Protein AF-A0A8J4SA34-F1 (afdb_monomer_lite)

Secondary structure (DSSP, 8-state):
---HHHHHHHHHSTTS-HHHHHTS-TTTHHHHHTTS-HHHHHHHHTT-HHHHHHHT-HHHHHHHHHHHH--S-HHHHHHHHT-SSHHHHHHHHHHTTPPPPBTTB-TTPPP-EEEEETTEEEEEEE---TT-BPEEETTEEEEEEEEEEEE-SSS-EEEEGGG--EE-TTS-EE-BTT-S-TTTS----TTTHHHHHHTS-EEEEETTEE-TTT---SEEEE-TT-EEEEEEEEE-SS-SBHHHHHHHH--

pLDDT: mean 82.23, std 15.16, range [33.47, 97.88]

Foldseek 3Di:
DPDVLVVVCCVVCVPDDPVVVVVDDLVCLLVVLLVDALVNLVVQLPPDVVSVVNSQDLVNLVVVVCLQQVDPCCVVVCVVVVPPGSNRVSVVCVVVVPHRDADQRDPPFDWLAWDDDPQKIKTKGWPADPVQWFDDAQNFTKTKIKMKIWGQDQDKDKDALQPDWAAWDPGDTWQWQPHDDPVSHDDHDPVRVVVSNVRRKAWQDKSRHGCPPVDGDSMDIHHRSIMTIMIIIIGDDPDGGNVVVSVTRGD

InterPro domains:
  IPR036047 F-box-like domain superfamily [SSF81383] (21-111)

Organism: NCBI:txid1284355

Structure (mmCIF, N/CA/C/O backbone):
data_AF-A0A8J4SA34-F1
#
_entry.id   AF-A0A8J4SA34-F1
#
loop_
_atom_site.group_PDB
_atom_site.id
_atom_site.type_symbol
_atom_site.label_atom_id
_atom_site.label_alt_id
_atom_site.label_comp_id
_atom_site.label_asym_id
_atom_site.label_entity_id
_atom_site.label_seq_id
_atom_site.pdbx_PDB_ins_code
_atom_site.Cartn_x
_atom_site.Cartn_y
_atom_site.Cartn_z
_atom_site.occupancy
_atom_site.B_iso_or_equiv
_atom_site.auth_seq_id
_atom_site.auth_comp_id
_atom_site.auth_asym_id
_atom_site.auth_atom_id
_atom_site.pdbx_PDB_model_num
ATOM 1 N N . MET A 1 1 ? 30.364 -3.035 -3.212 1.00 33.47 1 MET A N 1
ATOM 2 C CA . MET A 1 1 ? 30.128 -4.465 -3.499 1.00 33.47 1 MET A CA 1
ATOM 3 C C . MET A 1 1 ? 29.560 -4.610 -4.909 1.00 33.47 1 MET A C 1
ATOM 5 O O . MET A 1 1 ? 28.362 -4.422 -5.072 1.00 33.47 1 MET A O 1
ATOM 9 N N . PRO A 1 2 ? 30.389 -4.864 -5.934 1.00 36.84 2 PRO A N 1
ATOM 10 C CA . PRO A 1 2 ? 29.922 -5.040 -7.305 1.00 36.84 2 PRO A CA 1
ATOM 11 C C . PRO A 1 2 ? 30.402 -6.394 -7.849 1.00 36.84 2 PRO A C 1
ATOM 13 O O . PRO A 1 2 ? 31.470 -6.444 -8.432 1.00 36.84 2 PRO A O 1
ATOM 16 N N . ASN A 1 3 ? 29.674 -7.489 -7.615 1.00 41.81 3 ASN A N 1
ATOM 17 C CA . ASN A 1 3 ? 29.967 -8.794 -8.251 1.00 41.81 3 ASN A CA 1
ATOM 18 C C . ASN A 1 3 ? 28.744 -9.720 -8.345 1.00 41.81 3 ASN A C 1
ATOM 20 O O . ASN A 1 3 ? 28.685 -10.568 -9.229 1.00 41.81 3 ASN A O 1
ATOM 24 N N . THR A 1 4 ? 27.713 -9.504 -7.530 1.00 53.56 4 THR A N 1
ATOM 25 C CA . THR A 1 4 ? 26.570 -10.418 -7.441 1.00 53.56 4 THR A CA 1
ATOM 26 C C . THR A 1 4 ? 25.658 -10.404 -8.665 1.00 53.56 4 THR A C 1
ATOM 28 O O . THR A 1 4 ? 25.177 -11.461 -9.034 1.00 53.56 4 THR A O 1
ATOM 31 N N . PHE A 1 5 ? 25.444 -9.272 -9.352 1.00 44.44 5 PHE A N 1
ATOM 32 C CA . PHE A 1 5 ? 24.579 -9.253 -10.547 1.00 44.44 5 PHE A CA 1
ATOM 33 C C . PHE A 1 5 ? 25.250 -9.869 -11.779 1.00 44.44 5 PHE A C 1
ATOM 35 O O . PHE A 1 5 ? 24.598 -10.582 -12.525 1.00 44.44 5 PHE A O 1
ATOM 42 N N . ARG A 1 6 ? 26.559 -9.657 -11.989 1.00 45.91 6 ARG A N 1
ATOM 43 C CA . ARG A 1 6 ? 27.285 -10.336 -13.080 1.00 45.91 6 ARG A CA 1
ATOM 44 C C . ARG A 1 6 ? 27.335 -11.841 -12.854 1.00 45.91 6 ARG A C 1
ATOM 46 O O . ARG A 1 6 ? 27.164 -12.589 -13.806 1.00 45.91 6 ARG A O 1
ATOM 53 N N . GLU A 1 7 ? 27.534 -12.279 -11.614 1.00 49.03 7 GLU A N 1
ATOM 54 C CA . GLU A 1 7 ? 27.501 -13.699 -11.258 1.00 49.03 7 GLU A CA 1
ATOM 55 C C . GLU A 1 7 ? 26.082 -14.274 -11.306 1.00 49.03 7 GLU A C 1
ATOM 57 O O . GLU A 1 7 ? 25.905 -15.380 -11.799 1.00 49.03 7 GLU A O 1
ATOM 62 N N . ALA A 1 8 ? 25.059 -13.523 -10.890 1.00 49.06 8 ALA A N 1
ATOM 63 C CA . ALA A 1 8 ? 23.660 -13.943 -10.967 1.00 49.06 8 ALA A CA 1
ATOM 64 C C . ALA A 1 8 ? 23.144 -13.978 -12.408 1.00 49.06 8 ALA A C 1
ATOM 66 O O . ALA A 1 8 ? 22.493 -14.944 -12.775 1.00 49.06 8 ALA A O 1
ATOM 67 N N . ALA A 1 9 ? 23.487 -13.001 -13.250 1.00 46.81 9 ALA A N 1
ATOM 68 C CA . ALA A 1 9 ? 23.201 -13.026 -14.682 1.00 46.81 9 ALA A CA 1
ATOM 69 C C . ALA A 1 9 ? 23.966 -14.167 -15.363 1.00 46.81 9 ALA A C 1
ATOM 71 O O . ALA A 1 9 ? 23.395 -14.894 -16.160 1.00 46.81 9 ALA A O 1
ATOM 72 N N . ARG A 1 10 ? 25.227 -14.414 -14.989 1.00 46.44 10 ARG A N 1
ATOM 73 C CA . ARG A 1 10 ? 26.002 -15.554 -15.500 1.00 46.44 10 ARG A CA 1
ATOM 74 C C . ARG A 1 10 ? 25.482 -16.911 -15.007 1.00 46.44 10 ARG A C 1
ATOM 76 O O . ARG A 1 10 ? 25.632 -17.886 -15.728 1.00 46.44 10 ARG A O 1
ATOM 83 N N . ASN A 1 11 ? 24.878 -16.995 -13.822 1.00 48.91 11 ASN A N 1
ATOM 84 C CA . ASN A 1 11 ? 24.307 -18.235 -13.283 1.00 48.91 11 ASN A CA 1
ATOM 85 C C . ASN A 1 11 ? 22.870 -18.478 -13.771 1.00 48.91 11 ASN A C 1
ATOM 87 O O . ASN A 1 11 ? 22.530 -19.607 -14.108 1.00 48.91 11 ASN A O 1
ATOM 91 N N . ALA A 1 12 ? 22.037 -17.438 -13.855 1.00 44.84 12 ALA A N 1
ATOM 92 C CA . ALA A 1 12 ? 20.669 -17.514 -14.370 1.00 44.84 12 ALA A CA 1
ATOM 93 C C . ALA A 1 12 ? 20.641 -17.643 -15.899 1.00 44.84 12 ALA A C 1
ATOM 95 O O . ALA A 1 12 ? 19.778 -18.322 -16.446 1.00 44.84 12 ALA A O 1
ATOM 96 N N . TRP A 1 13 ? 21.594 -17.015 -16.592 1.00 48.59 13 TRP A N 1
ATOM 97 C CA . TRP A 1 13 ? 21.742 -17.067 -18.049 1.00 48.59 13 TRP A CA 1
ATOM 98 C C . TRP A 1 13 ? 22.952 -17.906 -18.466 1.00 48.59 13 TRP A C 1
ATOM 100 O O . TRP A 1 13 ? 23.418 -17.792 -19.592 1.00 48.59 13 TRP A O 1
ATOM 110 N N . GLY A 1 14 ? 23.447 -18.793 -17.592 1.00 39.81 14 GLY A N 1
ATOM 111 C CA . GLY A 1 14 ? 24.628 -19.643 -17.822 1.00 39.81 14 GLY A CA 1
ATOM 112 C C . GLY A 1 14 ? 24.515 -20.647 -18.972 1.00 39.81 14 GLY A C 1
ATOM 113 O O . GLY A 1 14 ? 25.436 -21.429 -19.191 1.00 39.81 14 GLY A O 1
ATOM 114 N N . VAL A 1 15 ? 23.404 -20.615 -19.710 1.00 45.34 15 VAL A N 1
ATOM 115 C CA . VAL A 1 15 ? 23.150 -21.399 -20.924 1.00 45.34 15 VAL A CA 1
ATOM 116 C C . VAL A 1 15 ? 22.980 -20.503 -22.166 1.00 45.34 15 VAL A C 1
ATOM 118 O O . VAL A 1 15 ? 23.046 -21.009 -23.281 1.00 45.34 15 VAL A O 1
ATOM 121 N N . MET A 1 16 ? 22.814 -19.182 -22.014 1.00 42.97 16 MET A N 1
ATOM 122 C CA . MET A 1 16 ? 22.777 -18.244 -23.141 1.00 42.97 16 MET A CA 1
ATOM 123 C C . MET A 1 16 ? 24.148 -17.598 -23.325 1.00 42.97 16 MET A C 1
ATOM 125 O O . MET A 1 16 ? 24.626 -16.833 -22.490 1.00 42.97 16 MET A O 1
ATOM 129 N N . ASP A 1 17 ? 24.786 -17.920 -24.447 1.00 47.12 17 ASP A N 1
ATOM 130 C CA . ASP A 1 17 ? 25.992 -17.240 -24.911 1.00 47.12 17 ASP A CA 1
ATOM 131 C C . ASP A 1 17 ? 25.696 -15.730 -25.023 1.00 47.12 17 ASP A C 1
ATOM 133 O O . ASP A 1 17 ? 24.669 -15.341 -25.580 1.00 47.12 17 ASP A O 1
ATOM 137 N N . PHE A 1 18 ? 26.570 -14.854 -24.516 1.00 46.00 18 PHE A N 1
ATOM 138 C CA . PHE A 1 18 ? 26.392 -13.396 -24.638 1.00 46.00 18 PHE A CA 1
ATOM 139 C C . PHE A 1 18 ? 26.211 -12.970 -26.104 1.00 46.00 18 PHE A C 1
ATOM 141 O O . PHE A 1 18 ? 25.465 -12.036 -26.390 1.00 46.00 18 PHE A O 1
ATOM 148 N N . ARG A 1 19 ? 26.810 -13.723 -27.036 1.00 46.72 19 ARG A N 1
ATOM 149 C CA . ARG A 1 19 ? 26.619 -13.552 -28.482 1.00 46.72 19 ARG A CA 1
ATOM 150 C C . ARG A 1 19 ? 25.202 -13.891 -28.951 1.00 46.72 19 ARG A C 1
ATOM 152 O O . ARG A 1 19 ? 24.732 -13.299 -29.910 1.00 46.72 19 ARG A O 1
ATOM 159 N N . GLN A 1 20 ? 24.509 -14.824 -28.298 1.00 48.81 20 GLN A N 1
ATOM 160 C CA . GLN A 1 20 ? 23.114 -15.167 -28.605 1.00 48.81 20 GLN A CA 1
ATOM 161 C C . GLN A 1 20 ? 22.130 -14.108 -28.107 1.00 48.81 20 GLN A C 1
ATOM 163 O O . GLN A 1 20 ? 21.093 -13.914 -28.731 1.00 48.81 20 GLN A O 1
ATOM 168 N N . VAL A 1 21 ? 22.459 -13.403 -27.022 1.00 51.25 21 VAL A N 1
ATOM 169 C CA . VAL A 1 21 ? 21.648 -12.281 -26.528 1.00 51.25 21 VAL A CA 1
ATOM 170 C C . VAL A 1 21 ? 21.788 -11.055 -27.436 1.00 51.25 21 VAL A C 1
ATOM 172 O O . VAL A 1 21 ? 20.795 -10.395 -27.715 1.00 51.25 21 VAL A O 1
ATOM 175 N N . GLU A 1 22 ? 22.981 -10.808 -27.988 1.00 49.59 22 GLU A N 1
ATOM 176 C CA . GLU A 1 22 ? 23.195 -9.805 -29.051 1.00 49.59 22 GLU A CA 1
ATOM 177 C C . GLU A 1 22 ? 22.507 -10.170 -30.381 1.00 49.59 22 GLU A C 1
ATOM 179 O O . GLU A 1 22 ? 22.250 -9.296 -31.204 1.00 49.59 22 GLU A O 1
ATOM 184 N N . LEU A 1 23 ? 22.192 -11.454 -30.588 1.00 51.78 23 LEU A N 1
ATOM 185 C CA . LEU A 1 23 ? 21.433 -11.968 -31.735 1.00 51.78 23 LEU A CA 1
ATOM 186 C C . LEU A 1 23 ? 19.915 -12.012 -31.484 1.00 51.78 23 LEU A C 1
ATOM 188 O O . LEU A 1 23 ? 19.169 -12.409 -32.382 1.00 51.78 23 LEU A O 1
ATOM 192 N N . MET A 1 24 ? 19.437 -11.644 -30.288 1.00 57.56 24 MET A N 1
ATOM 193 C CA . MET A 1 24 ? 18.001 -11.543 -30.036 1.00 57.56 24 MET A CA 1
ATOM 194 C C . MET A 1 24 ? 17.425 -10.413 -30.884 1.00 57.56 24 MET A C 1
ATOM 196 O O . MET A 1 24 ? 17.903 -9.283 -30.834 1.00 57.56 24 MET A O 1
ATOM 200 N N . SER A 1 25 ? 16.379 -10.713 -31.656 1.00 58.44 25 SER A N 1
ATOM 201 C CA . SER A 1 25 ? 15.657 -9.686 -32.404 1.00 58.44 25 SER A CA 1
ATOM 202 C C . SER A 1 25 ? 15.111 -8.631 -31.445 1.00 58.44 25 SER A C 1
ATOM 204 O O . SER A 1 25 ? 14.625 -8.984 -30.366 1.00 58.44 25 SER A O 1
ATOM 206 N N . ASP A 1 26 ? 15.111 -7.366 -31.868 1.00 58.09 26 ASP A N 1
ATOM 207 C CA . ASP A 1 26 ? 14.610 -6.226 -31.085 1.00 58.09 26 ASP A CA 1
ATOM 208 C C . ASP A 1 26 ? 13.185 -6.447 -30.527 1.00 58.09 26 ASP A C 1
ATOM 210 O O . ASP A 1 26 ? 12.825 -5.876 -29.501 1.00 58.09 26 ASP A O 1
ATOM 214 N N . ASP A 1 27 ? 12.399 -7.342 -31.136 1.00 60.66 27 ASP A N 1
ATOM 215 C CA . ASP A 1 27 ? 11.050 -7.725 -30.701 1.00 60.66 27 ASP A CA 1
ATOM 216 C C . ASP A 1 27 ? 11.000 -8.661 -29.472 1.00 60.66 27 ASP A C 1
ATOM 218 O O . ASP A 1 27 ? 10.013 -8.659 -28.737 1.00 60.66 27 ASP A O 1
ATOM 222 N N . LEU A 1 28 ? 12.040 -9.466 -29.214 1.00 65.25 28 LEU A N 1
ATOM 223 C CA . LEU A 1 28 ? 12.068 -10.448 -28.111 1.00 65.25 28 LEU A CA 1
ATOM 224 C C . LEU A 1 28 ? 12.601 -9.855 -26.803 1.00 65.25 28 LEU A C 1
ATOM 226 O O . LEU A 1 28 ? 12.279 -10.332 -25.714 1.00 65.25 28 LEU A O 1
ATOM 230 N N . VAL A 1 29 ? 13.421 -8.812 -26.895 1.00 63.88 29 VAL A N 1
ATOM 231 C CA . VAL A 1 29 ? 14.078 -8.198 -25.737 1.00 63.88 29 VAL A CA 1
ATOM 232 C C . VAL A 1 29 ? 13.083 -7.509 -24.790 1.00 63.88 29 VAL A C 1
ATOM 234 O O . VAL A 1 29 ? 13.201 -7.707 -23.579 1.00 63.88 29 VAL A O 1
ATOM 237 N N . PRO A 1 30 ? 12.045 -6.794 -25.277 1.00 61.88 30 PRO A N 1
ATOM 238 C CA . PRO A 1 30 ? 10.965 -6.302 -24.427 1.00 61.88 30 PRO A CA 1
ATOM 239 C C . PRO A 1 30 ? 10.247 -7.432 -23.683 1.00 61.88 30 PRO A C 1
ATOM 241 O O . PRO A 1 30 ? 9.937 -7.270 -22.508 1.00 61.88 30 PRO A O 1
ATOM 244 N N . CYS A 1 31 ? 10.051 -8.593 -24.321 1.00 67.81 31 CYS A N 1
ATOM 245 C CA . CYS A 1 31 ? 9.430 -9.754 -23.682 1.00 67.81 31 CYS A CA 1
ATOM 246 C C . CYS A 1 31 ? 10.306 -10.343 -22.570 1.00 67.81 31 CYS A C 1
ATOM 248 O O . CYS A 1 31 ? 9.784 -10.714 -21.526 1.00 67.81 31 CYS A O 1
ATOM 250 N N . VAL A 1 32 ? 11.630 -10.404 -22.749 1.00 69.00 32 VAL A N 1
ATOM 251 C CA . VAL A 1 32 ? 12.552 -10.863 -21.691 1.00 69.00 32 VAL A CA 1
ATOM 252 C C . VAL A 1 32 ? 12.617 -9.864 -20.539 1.00 69.00 32 VAL A C 1
ATOM 254 O O . VAL A 1 32 ? 12.608 -10.255 -19.373 1.00 69.00 32 VAL A O 1
ATOM 257 N N . ALA A 1 33 ? 12.627 -8.570 -20.853 1.00 68.94 33 ALA A N 1
ATOM 258 C CA . ALA A 1 33 ? 12.651 -7.513 -19.855 1.00 68.94 33 ALA A CA 1
ATOM 259 C C . ALA A 1 33 ? 11.382 -7.488 -18.973 1.00 68.94 33 ALA A C 1
ATOM 261 O O . ALA A 1 33 ? 11.430 -6.995 -17.849 1.00 68.94 33 ALA A O 1
ATOM 262 N N . GLU A 1 34 ? 10.268 -8.073 -19.425 1.00 67.94 34 GLU A N 1
ATOM 263 C CA . GLU A 1 34 ? 9.060 -8.258 -18.608 1.00 67.94 34 GLU A CA 1
ATOM 264 C C . GLU A 1 34 ? 9.2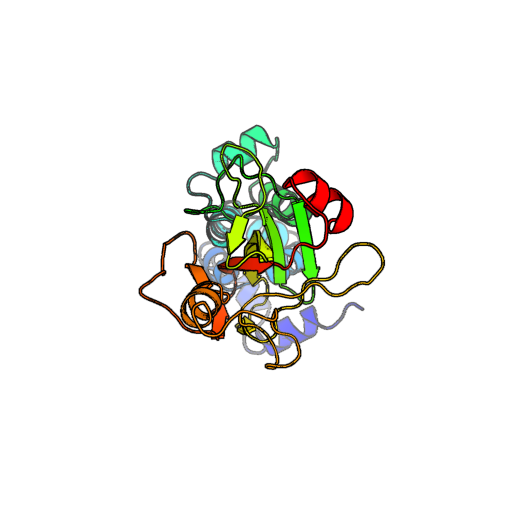26 -9.294 -17.481 1.00 67.94 34 GLU A C 1
ATOM 266 O O . GLU A 1 34 ? 8.503 -9.220 -16.489 1.00 67.94 34 GLU A O 1
ATOM 271 N N . PHE A 1 35 ? 10.185 -10.221 -17.584 1.00 76.75 35 PHE A N 1
ATOM 272 C CA . PHE A 1 35 ? 10.484 -11.199 -16.526 1.00 76.75 35 PHE A CA 1
ATOM 273 C C . PHE A 1 35 ? 11.452 -10.668 -15.465 1.00 76.75 35 PHE A C 1
ATOM 275 O O . PHE A 1 35 ? 11.657 -11.312 -14.435 1.00 76.75 35 PHE A O 1
ATOM 282 N N . LEU A 1 36 ? 12.066 -9.511 -15.712 1.00 83.88 36 LEU A N 1
ATOM 283 C CA . LEU A 1 36 ? 13.014 -8.895 -14.796 1.00 83.88 36 LEU A CA 1
ATOM 284 C C . LEU A 1 36 ? 12.282 -8.030 -13.776 1.00 83.88 36 LEU A C 1
ATOM 286 O O . LEU A 1 36 ? 11.396 -7.251 -14.129 1.00 83.88 36 LEU A O 1
ATOM 290 N N . SER A 1 37 ? 12.691 -8.110 -12.508 1.00 87.62 37 SER A N 1
ATOM 291 C CA . SER A 1 37 ? 12.176 -7.183 -11.503 1.00 87.62 37 SER A CA 1
ATOM 292 C C . SER A 1 37 ? 12.602 -5.746 -11.840 1.00 87.62 37 SER A C 1
ATOM 294 O O . SER A 1 37 ? 13.625 -5.538 -12.501 1.00 87.62 37 SER A O 1
ATOM 296 N N . PRO A 1 38 ? 11.898 -4.713 -11.345 1.00 91.00 38 PRO A N 1
ATOM 297 C CA . PRO A 1 38 ? 12.341 -3.330 -11.521 1.00 91.00 38 PRO A CA 1
ATOM 298 C C . PRO A 1 38 ? 13.778 -3.074 -11.049 1.00 91.00 38 PRO A C 1
ATOM 300 O O . PRO A 1 38 ? 14.484 -2.261 -11.643 1.00 91.00 38 PRO A O 1
ATOM 303 N N . THR A 1 39 ? 14.236 -3.778 -10.011 1.00 90.12 39 THR A N 1
ATOM 304 C CA . THR A 1 39 ? 15.621 -3.696 -9.529 1.00 90.12 39 THR A CA 1
ATOM 305 C C . THR A 1 39 ? 16.603 -4.262 -10.552 1.00 90.12 39 THR A C 1
ATOM 307 O O . THR A 1 39 ? 17.612 -3.622 -10.846 1.00 90.12 39 THR A O 1
ATOM 310 N N . ASP A 1 40 ? 16.283 -5.415 -11.140 1.00 90.31 40 ASP A N 1
ATOM 311 C CA . ASP A 1 40 ? 17.116 -6.049 -12.166 1.00 90.31 40 ASP A CA 1
ATOM 312 C C . ASP A 1 40 ? 17.150 -5.214 -13.449 1.00 90.31 40 ASP A C 1
ATOM 314 O O . ASP A 1 40 ? 18.211 -5.046 -14.047 1.00 90.31 40 ASP A O 1
ATOM 318 N N . LEU A 1 41 ? 16.020 -4.613 -13.833 1.00 90.62 41 LEU A N 1
ATOM 319 C CA . LEU A 1 41 ? 15.944 -3.681 -14.960 1.00 90.62 41 LEU A CA 1
ATOM 320 C C . LEU A 1 41 ? 16.825 -2.452 -14.737 1.00 90.62 41 LEU A C 1
ATOM 322 O O . LEU A 1 41 ? 17.586 -2.075 -15.625 1.00 90.62 41 LEU A O 1
ATOM 326 N N . MET A 1 42 ? 16.772 -1.847 -13.546 1.00 91.88 42 MET A N 1
ATOM 327 C CA . MET A 1 42 ? 17.644 -0.717 -13.207 1.00 91.88 42 MET A CA 1
ATOM 328 C C . MET A 1 42 ? 19.126 -1.091 -13.258 1.00 91.88 42 MET A C 1
ATOM 330 O O . MET A 1 42 ? 19.935 -0.283 -13.714 1.00 91.88 42 MET A O 1
ATOM 334 N N . ALA A 1 43 ? 19.488 -2.304 -12.831 1.00 90.44 43 ALA A N 1
ATOM 335 C CA . ALA A 1 43 ? 20.853 -2.804 -12.951 1.00 90.44 43 ALA A CA 1
ATOM 336 C C . ALA A 1 43 ? 21.252 -3.034 -14.421 1.00 90.44 43 ALA A C 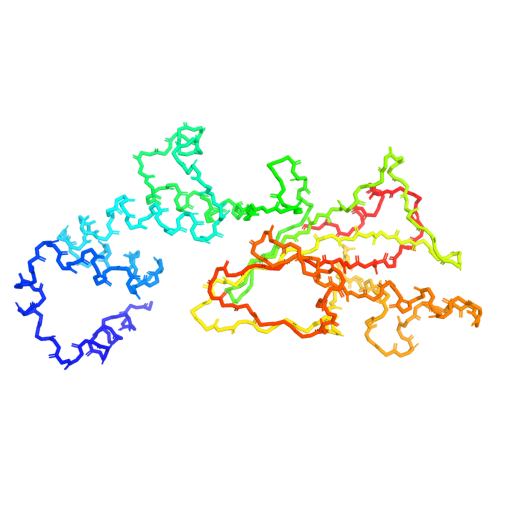1
ATOM 338 O O . ALA A 1 43 ? 22.349 -2.643 -14.823 1.00 90.44 43 ALA A O 1
ATOM 339 N N . ALA A 1 44 ? 20.356 -3.602 -15.234 1.00 87.62 44 ALA A N 1
ATOM 340 C CA . ALA A 1 44 ? 20.583 -3.872 -16.653 1.00 87.62 44 ALA A CA 1
ATOM 341 C C . ALA A 1 44 ? 20.816 -2.591 -17.472 1.00 87.62 44 ALA A C 1
ATOM 343 O O . ALA A 1 44 ? 21.716 -2.566 -18.312 1.00 87.62 44 ALA A O 1
ATOM 344 N N . ILE A 1 45 ? 20.103 -1.497 -17.166 1.00 88.75 45 ILE A N 1
ATOM 345 C CA . ILE A 1 45 ? 20.308 -0.177 -17.800 1.00 88.75 45 ILE A CA 1
ATOM 346 C C . ILE A 1 45 ? 21.778 0.275 -17.712 1.00 88.75 45 ILE A C 1
ATOM 348 O O . ILE A 1 45 ? 22.268 0.956 -18.609 1.00 88.75 45 ILE A O 1
ATOM 352 N N . GLN A 1 46 ? 22.497 -0.107 -16.651 1.00 88.50 46 GLN A N 1
ATOM 353 C CA . GLN A 1 46 ? 23.887 0.302 -16.416 1.00 88.50 46 GLN A CA 1
ATOM 354 C C . GLN A 1 46 ? 24.929 -0.598 -17.106 1.00 88.50 46 GLN A C 1
ATOM 356 O O . GLN A 1 46 ? 26.126 -0.346 -16.977 1.00 88.50 46 GLN A O 1
ATOM 361 N N . VAL A 1 47 ? 24.518 -1.663 -17.808 1.00 84.56 47 VAL A N 1
ATOM 362 C CA . VAL A 1 47 ? 25.449 -2.643 -18.396 1.00 84.56 47 VAL A CA 1
ATOM 363 C C . VAL A 1 47 ? 26.129 -2.096 -19.652 1.00 84.56 47 VAL A C 1
ATOM 365 O O . VAL A 1 47 ? 27.355 -2.135 -19.747 1.00 84.56 47 VAL A O 1
ATOM 368 N N . ASN A 1 48 ? 25.350 -1.607 -20.621 1.00 83.06 48 ASN A N 1
ATOM 369 C CA . ASN A 1 48 ? 25.832 -0.960 -21.844 1.00 83.06 48 ASN A CA 1
ATOM 370 C C . ASN A 1 48 ? 24.726 -0.086 -22.472 1.00 83.06 48 ASN A C 1
ATOM 372 O O . ASN A 1 48 ? 23.584 -0.090 -22.014 1.00 83.06 48 ASN A O 1
ATOM 376 N N . SER A 1 49 ? 25.057 0.664 -23.529 1.00 84.44 49 SER A N 1
ATOM 377 C CA . SER A 1 49 ? 24.117 1.578 -24.196 1.00 84.44 49 SER A CA 1
ATOM 378 C C . SER A 1 49 ? 22.896 0.874 -24.792 1.00 84.44 49 SER A C 1
ATOM 380 O O . SER A 1 49 ? 21.802 1.430 -24.748 1.00 84.44 49 SER A O 1
ATOM 382 N N . TRP A 1 50 ? 23.061 -0.345 -25.312 1.00 82.19 50 TRP A N 1
ATOM 383 C CA . TRP A 1 50 ? 21.966 -1.119 -25.893 1.00 82.19 50 TRP A CA 1
ATOM 384 C C . TRP A 1 50 ? 20.941 -1.530 -24.827 1.00 82.19 50 TRP A C 1
ATOM 386 O O . TRP A 1 50 ? 19.764 -1.188 -24.942 1.00 82.19 50 TRP A O 1
ATOM 396 N N . TRP A 1 51 ? 21.391 -2.136 -23.722 1.00 81.75 51 TRP A N 1
ATOM 397 C CA . TRP A 1 51 ? 20.534 -2.434 -22.569 1.00 81.75 51 TRP A CA 1
ATOM 398 C C . TRP A 1 51 ? 19.946 -1.171 -21.943 1.00 81.75 51 TRP A C 1
ATOM 400 O O . TRP A 1 51 ? 18.806 -1.188 -21.485 1.00 81.75 51 TRP A O 1
ATOM 410 N N . GLY A 1 52 ? 20.683 -0.060 -21.974 1.00 84.44 52 GLY A N 1
ATOM 411 C CA . GLY A 1 52 ? 20.182 1.249 -21.573 1.00 84.44 52 GLY A CA 1
ATOM 412 C C . GLY A 1 52 ? 18.930 1.664 -22.349 1.00 84.44 52 GLY A C 1
ATOM 413 O O . GLY A 1 52 ? 17.954 2.088 -21.734 1.00 84.44 52 GLY A O 1
ATOM 414 N N . VAL A 1 53 ? 18.918 1.494 -23.674 1.00 84.12 53 VAL A N 1
ATOM 415 C CA . VAL A 1 53 ? 17.756 1.809 -24.524 1.00 84.12 53 VAL A CA 1
ATOM 416 C C . VAL A 1 53 ? 16.602 0.841 -24.264 1.00 84.12 53 VAL A C 1
ATOM 418 O O 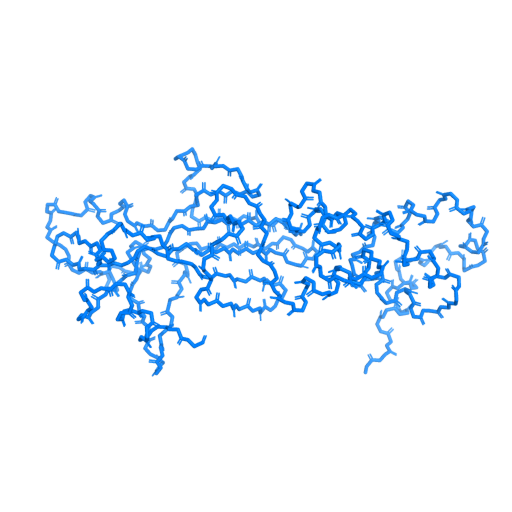. VAL A 1 53 ? 15.478 1.278 -24.015 1.00 84.12 53 VAL A O 1
ATOM 421 N N . VAL A 1 54 ? 16.874 -0.466 -24.273 1.00 83.44 54 VAL A N 1
ATOM 422 C CA . VAL A 1 54 ? 15.842 -1.501 -24.117 1.00 83.44 54 VAL A CA 1
ATOM 423 C C . VAL A 1 54 ? 15.193 -1.432 -22.733 1.00 83.44 54 VAL A C 1
ATOM 425 O O . VAL A 1 54 ? 13.973 -1.304 -22.617 1.00 83.44 54 VAL A O 1
ATOM 428 N N . CYS A 1 55 ? 15.990 -1.503 -21.665 1.00 87.31 55 CYS A N 1
ATOM 429 C CA . CYS A 1 55 ? 15.476 -1.584 -20.301 1.00 87.31 55 CYS A CA 1
ATOM 430 C C . CYS A 1 55 ? 14.898 -0.258 -19.802 1.00 87.31 55 CYS A C 1
ATOM 432 O O . CYS A 1 55 ? 14.185 -0.272 -18.805 1.00 87.31 55 CYS A O 1
ATOM 434 N N . SER A 1 56 ? 15.143 0.866 -20.484 1.00 87.00 56 SER A N 1
ATOM 435 C CA . SER A 1 56 ? 14.481 2.152 -20.199 1.00 87.00 56 SER A CA 1
ATOM 436 C C . SER A 1 56 ? 13.182 2.352 -20.989 1.00 87.00 56 SER A C 1
ATOM 438 O O . SER A 1 56 ? 12.581 3.421 -20.902 1.00 87.00 56 SER A O 1
ATOM 440 N N . SER A 1 57 ? 12.726 1.351 -21.753 1.00 88.25 57 SER A N 1
ATOM 441 C CA . SER A 1 57 ? 11.509 1.448 -22.563 1.00 88.25 57 SER A CA 1
ATOM 442 C C . SER A 1 57 ? 10.276 1.798 -21.726 1.00 88.25 57 SER A C 1
ATOM 444 O O . SER A 1 57 ? 9.919 1.117 -20.758 1.00 88.25 57 SER A O 1
ATOM 446 N N . ASP A 1 58 ? 9.567 2.839 -22.161 1.00 90.50 58 ASP A N 1
ATOM 447 C CA . ASP A 1 58 ? 8.353 3.334 -21.514 1.00 90.50 58 ASP A CA 1
ATOM 448 C C . ASP A 1 58 ? 7.243 2.276 -21.452 1.00 90.50 58 ASP A C 1
ATOM 450 O O . ASP A 1 58 ? 6.439 2.290 -20.522 1.00 90.50 58 ASP A O 1
ATOM 454 N N . ILE A 1 59 ? 7.209 1.324 -22.391 1.00 87.12 59 ILE A N 1
ATOM 455 C CA . ILE A 1 59 ? 6.222 0.234 -22.396 1.00 87.12 59 ILE A CA 1
ATOM 456 C C . ILE A 1 59 ? 6.375 -0.631 -21.139 1.00 87.12 59 ILE A C 1
ATOM 458 O O . ILE A 1 59 ? 5.376 -0.953 -20.490 1.00 87.12 59 ILE A O 1
ATOM 462 N N . ILE A 1 60 ? 7.616 -0.959 -20.770 1.00 88.94 60 ILE A N 1
ATOM 463 C CA . ILE A 1 60 ? 7.945 -1.800 -19.614 1.00 88.94 60 ILE A CA 1
ATOM 464 C C . ILE A 1 60 ? 7.623 -1.039 -18.324 1.00 88.94 60 ILE A C 1
ATOM 466 O O . ILE A 1 60 ? 6.835 -1.491 -17.491 1.00 88.94 60 ILE A O 1
ATOM 470 N N . TRP A 1 61 ? 8.163 0.173 -18.182 1.00 92.62 61 TRP A N 1
ATOM 471 C CA . TRP A 1 61 ? 7.998 0.972 -16.965 1.00 92.62 61 TRP A CA 1
ATOM 472 C C . TRP A 1 61 ? 6.570 1.450 -16.735 1.00 92.62 61 TRP A C 1
ATOM 474 O O . TRP A 1 61 ? 6.138 1.570 -15.586 1.00 92.62 61 TRP A O 1
ATOM 484 N N . ARG A 1 62 ? 5.795 1.658 -17.804 1.00 92.69 62 ARG A N 1
ATOM 485 C CA . ARG A 1 62 ? 4.360 1.914 -17.693 1.00 92.69 62 ARG A CA 1
ATOM 486 C C . ARG A 1 62 ? 3.659 0.743 -17.018 1.00 92.69 62 ARG A C 1
ATOM 488 O O . ARG A 1 62 ? 2.881 0.976 -16.096 1.00 92.69 62 ARG A O 1
ATOM 495 N N . ARG A 1 63 ? 3.927 -0.498 -17.438 1.00 89.88 63 ARG A N 1
ATOM 496 C CA . ARG A 1 63 ? 3.320 -1.694 -16.827 1.00 89.88 63 ARG A CA 1
ATOM 497 C C . ARG A 1 63 ? 3.693 -1.819 -15.357 1.00 89.88 63 ARG A C 1
ATOM 499 O O . ARG A 1 63 ? 2.801 -2.038 -14.545 1.00 89.88 63 ARG A O 1
ATOM 506 N N . TRP A 1 64 ? 4.952 -1.575 -14.999 1.00 92.12 64 TRP A N 1
ATOM 507 C CA . TRP A 1 64 ? 5.372 -1.566 -13.596 1.00 92.12 64 TRP A CA 1
ATOM 508 C C . TRP A 1 64 ? 4.688 -0.475 -12.771 1.00 92.12 64 TRP A C 1
ATOM 510 O O . TRP A 1 64 ? 4.247 -0.747 -11.656 1.00 92.12 64 TRP A O 1
ATOM 520 N N . CYS A 1 65 ? 4.507 0.727 -13.328 1.00 94.88 65 CYS A N 1
ATOM 521 C CA . CYS A 1 65 ? 3.722 1.778 -12.679 1.00 94.88 65 CYS A CA 1
ATOM 522 C C . CYS A 1 65 ? 2.272 1.338 -12.415 1.00 94.88 65 CYS A C 1
ATOM 524 O O . CYS A 1 65 ? 1.738 1.576 -11.330 1.00 94.88 65 CYS A O 1
ATOM 526 N N . VAL A 1 66 ? 1.631 0.700 -13.401 1.00 93.44 66 VAL A N 1
ATOM 527 C CA . VAL A 1 66 ? 0.261 0.187 -13.251 1.00 93.44 66 VAL A CA 1
ATOM 528 C C . VAL A 1 66 ? 0.217 -0.942 -12.226 1.00 93.44 66 VAL A C 1
ATOM 530 O O . VAL A 1 66 ? -0.614 -0.891 -11.331 1.00 93.44 66 VAL A O 1
ATOM 533 N N . SER A 1 67 ? 1.108 -1.929 -12.321 1.00 91.62 67 SER A N 1
ATOM 534 C CA . SER A 1 67 ? 1.101 -3.107 -11.450 1.00 91.62 67 SER A CA 1
ATOM 535 C C . SER A 1 67 ? 1.374 -2.744 -9.996 1.00 91.62 67 SER A C 1
ATOM 537 O O . SER A 1 67 ? 0.667 -3.210 -9.111 1.00 91.62 67 SER A O 1
ATOM 539 N N . ARG A 1 68 ? 2.373 -1.891 -9.739 1.00 94.81 68 ARG A N 1
ATOM 540 C CA . ARG A 1 68 ? 2.763 -1.541 -8.373 1.00 94.81 68 ARG A CA 1
ATOM 541 C C . ARG A 1 68 ? 1.764 -0.619 -7.692 1.00 94.81 68 ARG A C 1
ATOM 543 O O . ARG A 1 68 ? 1.444 -0.826 -6.531 1.00 94.81 68 ARG A O 1
ATOM 550 N N . TRP A 1 69 ? 1.270 0.409 -8.374 1.00 95.25 69 TRP A N 1
ATOM 551 C CA . TRP A 1 69 ? 0.417 1.414 -7.727 1.00 95.25 69 TRP A CA 1
ATOM 552 C C . TRP A 1 69 ? -1.061 1.318 -8.106 1.00 95.25 69 TRP A C 1
ATOM 554 O O . TRP A 1 69 ? -1.840 2.179 -7.695 1.00 95.25 69 TRP A O 1
ATOM 564 N N . LEU A 1 70 ? -1.452 0.304 -8.886 1.00 92.94 70 LEU A N 1
ATOM 565 C CA . LEU A 1 70 ? -2.792 0.150 -9.466 1.00 92.94 70 LEU A CA 1
ATOM 566 C C . LEU A 1 70 ? -3.293 1.446 -10.112 1.00 92.94 70 LEU A C 1
ATOM 568 O O . LEU A 1 70 ? -4.425 1.882 -9.911 1.00 92.94 70 LEU A O 1
ATOM 572 N N . LEU A 1 71 ? -2.418 2.101 -10.878 1.00 88.69 71 LEU A N 1
ATOM 573 C CA . LEU A 1 71 ? -2.731 3.344 -11.576 1.00 88.69 71 LEU A CA 1
ATOM 574 C C . LEU A 1 71 ? -3.367 3.019 -12.933 1.00 88.69 71 LEU A C 1
ATOM 576 O O . LEU A 1 71 ? -2.637 2.677 -13.856 1.00 88.69 71 LEU A O 1
ATOM 580 N N . PRO A 1 72 ? -4.688 3.175 -13.139 1.00 82.06 72 PRO A N 1
ATOM 581 C CA . PRO A 1 72 ? -5.302 2.850 -14.430 1.00 82.06 72 PRO A CA 1
ATOM 582 C C . PRO A 1 72 ? -4.861 3.790 -15.567 1.00 82.06 72 PRO A C 1
ATOM 584 O O . PRO A 1 72 ? -4.956 3.433 -16.738 1.00 82.06 72 PRO A O 1
ATOM 587 N N . ARG A 1 73 ? -4.412 5.013 -15.240 1.00 88.69 73 ARG A N 1
ATOM 588 C CA . ARG A 1 73 ? -3.991 6.050 -16.204 1.00 88.69 73 ARG A CA 1
ATOM 589 C C . ARG A 1 73 ? -2.733 6.786 -15.722 1.00 88.69 73 ARG A C 1
ATOM 591 O O . ARG A 1 73 ? -2.829 7.956 -15.324 1.00 88.69 73 ARG A O 1
ATOM 598 N N . PRO A 1 74 ? -1.563 6.125 -15.703 1.00 92.69 74 PRO A N 1
ATOM 599 C CA . PRO A 1 74 ? -0.332 6.708 -15.171 1.00 92.69 74 PRO A CA 1
ATOM 600 C C . PRO A 1 74 ? 0.154 7.925 -15.987 1.00 92.69 74 PRO A C 1
ATOM 602 O O . PRO A 1 74 ? 0.886 8.759 -15.467 1.00 92.69 74 PRO A O 1
ATOM 605 N N . GLU A 1 75 ? -0.325 8.117 -17.222 1.00 94.81 75 GLU A N 1
ATOM 606 C CA . GLU A 1 75 ? -0.021 9.266 -18.089 1.00 94.81 75 GLU A CA 1
ATOM 607 C C . GLU A 1 75 ? -0.454 10.604 -17.476 1.00 94.81 75 GLU A C 1
ATOM 609 O O . GLU A 1 75 ? 0.175 11.638 -17.710 1.00 94.81 75 GLU A O 1
ATOM 614 N N . ARG A 1 76 ? -1.571 10.613 -16.732 1.00 91.81 76 ARG A N 1
ATOM 615 C CA . ARG A 1 76 ? -2.041 11.824 -16.041 1.00 91.81 76 ARG A CA 1
ATOM 616 C C . ARG A 1 76 ? -1.074 12.205 -14.933 1.00 91.81 76 ARG A C 1
ATOM 618 O O . ARG A 1 76 ? -0.714 13.373 -14.829 1.00 91.81 76 ARG A O 1
ATOM 625 N N . LEU A 1 77 ? -0.641 11.207 -14.165 1.00 91.44 77 LEU A N 1
ATOM 626 C CA . LEU A 1 77 ? 0.285 11.407 -13.063 1.00 91.44 77 LEU A CA 1
ATOM 627 C C . LEU A 1 77 ? 1.642 11.881 -13.590 1.00 91.44 77 LEU A C 1
ATOM 629 O O . LEU A 1 77 ? 2.104 12.922 -13.142 1.00 91.44 77 LEU A O 1
ATOM 633 N N . ARG A 1 78 ? 2.173 11.229 -14.637 1.00 95.19 78 ARG A N 1
ATOM 634 C CA . ARG A 1 78 ? 3.396 11.634 -15.356 1.00 95.19 78 ARG A CA 1
ATOM 635 C C . ARG A 1 78 ? 3.401 13.119 -15.725 1.00 95.19 78 ARG A C 1
ATOM 637 O O . ARG A 1 78 ? 4.357 13.833 -15.450 1.00 95.19 78 ARG A O 1
ATOM 644 N N . ARG A 1 79 ? 2.299 13.596 -16.322 1.00 93.88 79 ARG A N 1
ATOM 645 C CA . ARG A 1 79 ? 2.146 15.009 -16.703 1.00 93.88 79 ARG A CA 1
ATOM 646 C C . ARG A 1 79 ? 2.108 15.936 -15.493 1.00 93.88 79 ARG A C 1
ATOM 648 O O . ARG A 1 79 ? 2.737 16.983 -15.531 1.00 93.88 79 ARG A O 1
ATOM 655 N N . SER A 1 80 ? 1.390 15.563 -14.433 1.00 91.06 80 SER A N 1
ATOM 656 C CA . SER A 1 80 ? 1.305 16.386 -13.219 1.00 91.06 80 SER A CA 1
ATOM 657 C C . SER A 1 80 ? 2.605 16.431 -12.414 1.00 91.06 80 SER A C 1
ATOM 659 O O . SER A 1 80 ? 2.858 17.423 -11.743 1.00 91.06 80 SER A O 1
ATOM 661 N N . THR A 1 81 ? 3.428 15.381 -12.483 1.00 91.50 81 THR A N 1
ATOM 662 C CA . THR A 1 81 ? 4.731 15.314 -11.805 1.00 91.50 81 THR A CA 1
ATOM 663 C C . THR A 1 81 ? 5.866 15.888 -12.651 1.00 91.50 81 THR A C 1
ATOM 665 O O . THR A 1 81 ? 6.972 16.031 -12.144 1.00 91.50 81 THR A O 1
ATOM 668 N N . GLY A 1 82 ? 5.613 16.205 -13.927 1.00 92.81 82 GLY A N 1
ATOM 669 C CA . GLY A 1 82 ? 6.605 16.777 -14.838 1.00 92.81 82 GLY A CA 1
ATOM 670 C C . GLY A 1 82 ? 7.723 15.814 -15.247 1.00 92.81 82 GLY A C 1
ATOM 671 O O . GLY A 1 82 ? 8.783 16.273 -15.654 1.00 92.81 82 GLY A O 1
ATOM 672 N N . THR A 1 83 ? 7.518 14.497 -15.130 1.00 95.25 83 THR A N 1
ATOM 673 C CA . THR A 1 83 ? 8.540 13.504 -15.498 1.00 95.25 83 THR A CA 1
ATOM 674 C C . THR A 1 83 ? 8.535 13.239 -17.007 1.00 95.25 83 THR A C 1
ATOM 676 O O . THR A 1 83 ? 7.477 13.188 -17.644 1.00 95.25 83 THR A O 1
ATOM 679 N N . CYS A 1 84 ? 9.714 13.036 -17.594 1.00 93.69 84 CYS A N 1
ATOM 680 C CA . CYS A 1 84 ? 9.905 12.898 -19.039 1.00 93.69 84 CYS A CA 1
ATOM 681 C C . CYS A 1 84 ? 9.609 11.480 -19.553 1.00 93.69 84 CYS A C 1
ATOM 683 O O . CYS A 1 84 ? 9.231 11.321 -20.713 1.00 93.69 84 CYS A O 1
ATOM 685 N N . SER A 1 85 ? 9.692 10.460 -18.695 1.00 94.94 85 SER A N 1
ATOM 686 C CA . SER A 1 85 ? 9.460 9.042 -19.024 1.00 94.94 85 SER A CA 1
ATOM 687 C C . SER A 1 85 ? 8.665 8.318 -17.927 1.00 94.94 85 SER A C 1
ATOM 689 O O . SER A 1 85 ? 8.467 8.842 -16.823 1.00 94.94 85 SER A O 1
ATOM 691 N N . PHE A 1 86 ? 8.177 7.111 -18.216 1.00 95.62 86 PHE A N 1
ATOM 692 C CA . PHE A 1 86 ? 7.595 6.227 -17.202 1.00 95.62 86 PHE A CA 1
ATOM 693 C C . PHE A 1 86 ? 8.651 5.633 -16.272 1.00 95.62 86 PHE A C 1
ATOM 695 O O . PHE A 1 86 ? 8.334 5.350 -15.119 1.00 95.62 86 PHE A O 1
ATOM 702 N N . TYR A 1 87 ? 9.893 5.490 -16.735 1.00 95.19 87 TYR A N 1
ATOM 703 C CA . TYR A 1 87 ? 11.018 5.131 -15.874 1.00 95.19 87 TYR A CA 1
ATOM 704 C C . TYR A 1 87 ? 11.242 6.190 -14.785 1.00 95.19 87 TYR A C 1
ATOM 706 O O . TYR A 1 87 ? 11.249 5.874 -13.595 1.00 95.19 87 TYR A O 1
ATOM 714 N N . GLU A 1 88 ? 11.320 7.465 -15.174 1.00 96.06 88 GLU A N 1
ATOM 715 C CA . GLU A 1 88 ? 11.433 8.575 -14.223 1.00 96.06 88 GLU A CA 1
ATOM 716 C C . GLU A 1 88 ? 10.215 8.666 -13.302 1.00 96.06 88 GLU A C 1
ATOM 718 O O . GLU A 1 88 ? 10.370 8.895 -12.102 1.00 96.06 88 GLU A O 1
ATOM 723 N N . LEU A 1 89 ? 9.004 8.443 -13.833 1.00 96.81 89 LEU A N 1
ATOM 724 C CA . LEU A 1 89 ? 7.800 8.382 -13.006 1.00 96.81 89 LEU A CA 1
ATOM 725 C C . LEU A 1 89 ? 7.908 7.267 -11.963 1.00 96.81 89 LEU A C 1
ATOM 727 O O . LEU A 1 89 ? 7.636 7.511 -10.793 1.00 96.81 89 LEU A O 1
ATOM 731 N N . TYR A 1 90 ? 8.318 6.062 -12.360 1.00 96.56 90 TYR A N 1
ATOM 732 C CA . TYR A 1 90 ? 8.480 4.940 -11.441 1.00 96.56 90 TYR A CA 1
ATOM 733 C C . TYR A 1 90 ? 9.443 5.298 -10.305 1.00 96.56 90 TYR A C 1
ATOM 735 O O . TYR A 1 90 ? 9.113 5.119 -9.133 1.00 96.56 90 TYR A O 1
ATOM 743 N N . GLN A 1 91 ? 10.610 5.859 -10.634 1.00 95.69 91 GLN A N 1
ATOM 744 C CA . GLN A 1 91 ? 11.592 6.282 -9.635 1.00 95.69 91 GLN A CA 1
ATOM 745 C C . GLN A 1 91 ? 11.054 7.386 -8.724 1.00 95.69 91 GLN A C 1
ATOM 747 O O . GLN A 1 91 ? 11.281 7.353 -7.514 1.00 95.69 91 GLN A O 1
ATOM 752 N N . TYR A 1 92 ? 10.329 8.355 -9.285 1.00 96.19 92 TYR A N 1
ATOM 753 C CA . TYR A 1 92 ? 9.691 9.417 -8.519 1.00 96.19 92 TYR A CA 1
ATOM 754 C C . TYR A 1 92 ? 8.687 8.847 -7.508 1.00 96.19 92 TYR A C 1
ATOM 756 O O . TYR A 1 92 ? 8.754 9.172 -6.322 1.00 96.19 92 TYR A O 1
ATOM 764 N N . LEU A 1 93 ? 7.796 7.955 -7.951 1.00 95.56 93 LEU A N 1
ATOM 765 C CA . LEU A 1 93 ? 6.783 7.332 -7.098 1.00 95.56 93 LEU A CA 1
ATOM 766 C C . LEU A 1 93 ? 7.404 6.424 -6.031 1.00 95.56 93 LEU A C 1
ATOM 768 O O . LEU A 1 93 ? 6.945 6.431 -4.887 1.00 95.56 93 LEU A O 1
ATOM 772 N N . ASP A 1 94 ? 8.461 5.685 -6.378 1.00 95.44 94 ASP A N 1
ATOM 773 C CA . ASP A 1 94 ? 9.190 4.845 -5.429 1.00 95.44 94 ASP A CA 1
ATOM 774 C C . ASP A 1 94 ? 9.839 5.678 -4.320 1.00 95.44 94 ASP A C 1
ATOM 776 O O . ASP A 1 94 ? 9.628 5.397 -3.139 1.00 95.44 94 ASP A O 1
ATOM 780 N N . ARG A 1 95 ? 10.561 6.746 -4.685 1.00 93.94 95 ARG A N 1
ATOM 781 C CA . ARG A 1 95 ? 11.203 7.657 -3.721 1.00 93.94 95 ARG A CA 1
ATOM 782 C C . ARG A 1 95 ? 10.179 8.380 -2.851 1.00 93.94 95 ARG A C 1
ATOM 784 O O . ARG A 1 95 ? 10.396 8.549 -1.655 1.00 93.94 95 ARG A O 1
ATOM 791 N N . ALA A 1 96 ? 9.047 8.775 -3.432 1.00 92.31 96 ALA A N 1
ATOM 792 C CA . ALA A 1 96 ? 7.961 9.428 -2.706 1.00 92.31 96 ALA A CA 1
ATOM 793 C C . ALA A 1 96 ? 7.179 8.471 -1.784 1.00 92.31 96 ALA A C 1
ATOM 795 O O . ALA A 1 96 ? 6.314 8.933 -1.029 1.00 92.31 96 ALA A O 1
ATOM 796 N N . ARG A 1 97 ? 7.457 7.155 -1.841 1.00 93.12 97 ARG A N 1
ATOM 797 C CA . ARG A 1 97 ? 6.664 6.095 -1.198 1.00 93.12 97 ARG A CA 1
ATOM 798 C C . ARG A 1 97 ? 5.184 6.294 -1.501 1.00 93.12 97 ARG A C 1
ATOM 800 O O . ARG A 1 97 ? 4.362 6.473 -0.600 1.00 93.12 97 ARG A O 1
ATOM 807 N N . TYR A 1 98 ? 4.867 6.378 -2.789 1.00 93.94 98 TYR A N 1
ATOM 808 C CA . TYR A 1 98 ? 3.510 6.642 -3.240 1.00 93.94 98 TYR A CA 1
ATOM 809 C C . TYR A 1 98 ? 2.580 5.487 -2.855 1.00 93.94 98 TYR A C 1
ATOM 811 O O . TYR A 1 98 ? 2.927 4.322 -3.029 1.00 93.94 98 TYR A O 1
ATOM 819 N N . LEU A 1 99 ? 1.398 5.818 -2.336 1.00 94.38 99 LEU A N 1
ATOM 820 C CA . LEU A 1 99 ? 0.412 4.840 -1.878 1.00 94.38 99 LEU A CA 1
ATOM 821 C C . LEU A 1 99 ? -0.294 4.183 -3.085 1.00 94.38 99 LEU A C 1
ATOM 823 O O . LEU A 1 99 ? -0.806 4.917 -3.941 1.00 94.38 99 LEU A O 1
ATOM 827 N N . PRO A 1 100 ? -0.372 2.841 -3.173 1.00 95.19 100 PRO A N 1
ATOM 828 C CA . PRO A 1 100 ? -1.126 2.168 -4.229 1.00 95.19 100 PRO A CA 1
ATOM 829 C C . PRO A 1 100 ? -2.627 2.477 -4.134 1.00 95.19 100 PRO A C 1
ATOM 831 O O . PRO A 1 100 ? -3.156 2.713 -3.049 1.00 95.19 100 PRO A O 1
ATOM 834 N N . ARG A 1 101 ? -3.331 2.510 -5.271 1.00 91.94 101 ARG A N 1
ATOM 835 C CA . ARG A 1 101 ? -4.732 2.958 -5.366 1.00 91.94 101 ARG A CA 1
ATOM 836 C C . ARG A 1 101 ? -5.734 1.814 -5.238 1.00 91.94 101 ARG A C 1
ATOM 838 O O . ARG A 1 101 ? -5.524 0.725 -5.754 1.00 91.94 101 ARG A O 1
ATOM 845 N N . GLY A 1 102 ? -6.855 2.085 -4.577 1.00 91.44 102 GLY A N 1
ATOM 846 C CA . GLY A 1 102 ? -7.880 1.086 -4.290 1.00 91.44 102 GLY A CA 1
ATOM 847 C C . GLY A 1 102 ? -9.016 1.633 -3.430 1.00 91.44 102 GLY A C 1
ATOM 848 O O . GLY A 1 102 ? -9.035 2.822 -3.100 1.00 91.44 102 GLY A O 1
ATOM 849 N N . LYS A 1 103 ? -9.954 0.758 -3.043 1.00 88.81 103 LYS A N 1
ATOM 850 C CA . LYS A 1 103 ? -11.177 1.120 -2.305 1.00 88.81 103 LYS A CA 1
ATOM 851 C C . LYS A 1 103 ? -10.944 1.928 -1.016 1.00 88.81 103 LYS A C 1
ATOM 853 O O . LYS A 1 103 ? -11.746 2.802 -0.700 1.00 88.81 103 LYS A O 1
ATOM 858 N N . TYR A 1 104 ? -9.827 1.712 -0.320 1.00 90.62 104 TYR A N 1
ATOM 859 C CA . TYR A 1 104 ? -9.482 2.426 0.920 1.00 90.62 104 TYR A CA 1
ATOM 860 C C . TYR A 1 104 ? -8.248 3.331 0.804 1.00 90.62 104 TYR A C 1
ATOM 862 O O . TYR A 1 104 ? -7.829 3.927 1.792 1.00 90.62 104 TYR A O 1
ATOM 870 N N . THR A 1 105 ? -7.668 3.453 -0.390 1.00 91.19 105 THR A N 1
ATOM 871 C CA . THR A 1 105 ? -6.410 4.174 -0.641 1.00 91.19 105 THR A CA 1
ATOM 872 C C . THR A 1 105 ? -6.590 5.216 -1.748 1.00 91.19 105 THR A C 1
ATOM 874 O O . THR A 1 105 ? -5.945 5.215 -2.803 1.00 91.19 105 THR A O 1
ATOM 877 N N . THR A 1 106 ? -7.535 6.127 -1.513 1.00 86.06 106 THR A N 1
ATOM 878 C CA . THR A 1 106 ? -7.942 7.154 -2.483 1.00 86.06 106 THR A CA 1
ATOM 879 C C . THR A 1 106 ? -6.896 8.258 -2.650 1.00 86.06 106 THR A C 1
ATOM 881 O O . THR A 1 106 ? -5.969 8.395 -1.849 1.00 86.06 106 THR A O 1
ATOM 884 N N . MET A 1 107 ? -7.045 9.076 -3.702 1.00 81.06 107 MET A N 1
ATOM 885 C CA . MET A 1 107 ? -6.105 10.157 -4.028 1.00 81.06 107 MET A CA 1
ATOM 886 C C . MET A 1 107 ? -5.847 11.126 -2.874 1.00 81.06 107 MET A C 1
ATOM 888 O O . MET A 1 107 ? -4.702 11.523 -2.674 1.00 81.06 107 MET A O 1
ATOM 892 N N . HIS A 1 108 ? -6.896 11.455 -2.126 1.00 81.50 108 HIS A N 1
ATOM 893 C CA . HIS A 1 108 ? -6.883 12.462 -1.067 1.00 81.50 108 HIS A CA 1
ATOM 894 C C . HIS A 1 108 ? -6.712 11.861 0.330 1.00 81.50 108 HIS A C 1
ATOM 896 O O . HIS A 1 108 ? -6.900 12.558 1.322 1.00 81.50 108 HIS A O 1
ATOM 902 N N . GLN A 1 109 ? -6.377 10.572 0.422 1.00 85.81 109 GLN A N 1
ATOM 903 C CA . GLN A 1 109 ? -6.155 9.930 1.707 1.00 85.81 109 GLN A CA 1
ATOM 904 C C . GLN A 1 109 ? -4.936 10.551 2.399 1.00 85.81 109 GLN A C 1
ATOM 906 O O . GLN A 1 109 ? -3.82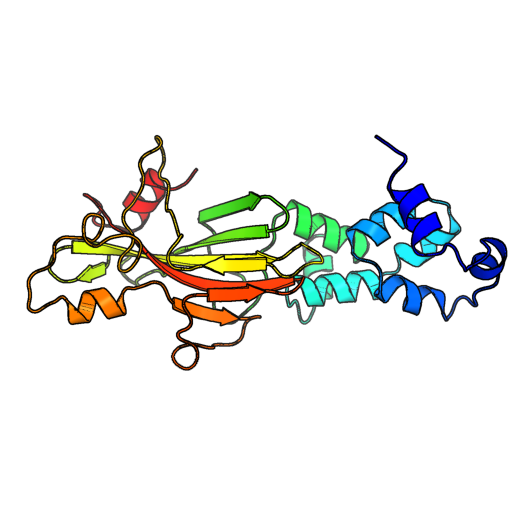2 10.515 1.869 1.00 85.81 109 GLN A O 1
ATOM 911 N N . ILE A 1 110 ? -5.151 11.092 3.598 1.00 87.69 110 ILE A N 1
ATOM 912 C CA . ILE A 1 110 ? -4.072 11.600 4.441 1.00 87.69 110 ILE A CA 1
ATOM 913 C C . ILE A 1 110 ? -3.314 10.401 5.006 1.00 87.69 110 ILE A C 1
ATOM 915 O O . ILE A 1 110 ? -3.900 9.500 5.614 1.00 87.69 110 ILE A O 1
ATOM 919 N N . VAL A 1 111 ? -2.006 10.388 4.758 1.00 90.44 111 VAL A N 1
ATOM 920 C CA . VAL A 1 111 ? -1.086 9.384 5.285 1.00 90.44 111 VAL A CA 1
ATOM 921 C C . VAL A 1 111 ? -0.318 10.000 6.434 1.00 90.44 111 VAL A C 1
ATOM 923 O O . VAL A 1 111 ? 0.419 10.960 6.223 1.00 90.44 111 VAL A O 1
ATOM 926 N N . TRP A 1 112 ? -0.478 9.406 7.608 1.00 87.69 112 TRP A N 1
ATOM 927 C CA . TRP A 1 112 ? 0.111 9.874 8.854 1.00 87.69 112 TRP A CA 1
ATOM 928 C C . TRP A 1 112 ? 1.484 9.261 9.103 1.00 87.69 112 TRP A C 1
ATOM 930 O O . TRP A 1 112 ? 2.379 9.960 9.543 1.00 87.69 112 TRP A O 1
ATOM 940 N N . GLY A 1 113 ? 1.686 7.993 8.739 1.00 87.38 113 GLY A N 1
ATOM 941 C CA . GLY A 1 113 ? 2.975 7.313 8.894 1.00 87.38 113 GLY A CA 1
ATOM 942 C C . GLY A 1 113 ? 3.364 6.528 7.648 1.00 87.38 113 GLY A C 1
ATOM 943 O O . GLY A 1 113 ? 2.494 6.036 6.923 1.00 87.38 113 GLY A O 1
ATOM 944 N N . ARG A 1 114 ? 4.673 6.417 7.383 1.00 92.00 114 ARG A N 1
ATOM 945 C CA . ARG A 1 114 ? 5.224 5.596 6.290 1.00 92.00 114 ARG A CA 1
ATOM 946 C C . ARG A 1 114 ? 6.503 4.893 6.724 1.00 92.00 114 ARG A C 1
ATOM 948 O O . ARG A 1 114 ? 7.469 5.553 7.103 1.00 92.00 114 ARG A O 1
ATOM 955 N N . GLY A 1 115 ? 6.559 3.582 6.538 1.00 92.31 115 GLY A N 1
ATOM 956 C CA . GLY A 1 115 ? 7.739 2.754 6.778 1.00 92.31 115 GLY A CA 1
ATOM 957 C C . GLY A 1 115 ? 8.155 2.004 5.519 1.00 92.31 115 GLY A C 1
ATOM 958 O O . GLY A 1 115 ? 7.317 1.682 4.682 1.00 92.31 115 GLY A O 1
ATOM 959 N N . ARG A 1 116 ? 9.455 1.744 5.376 1.00 94.25 116 ARG A N 1
ATOM 960 C CA . ARG A 1 116 ? 9.980 0.758 4.426 1.00 94.25 116 ARG A CA 1
ATOM 961 C C . ARG A 1 116 ? 11.010 -0.080 5.157 1.00 94.25 116 ARG A C 1
ATOM 963 O O . ARG A 1 116 ? 11.999 0.472 5.632 1.00 94.25 116 ARG A O 1
ATOM 970 N N . GLN A 1 117 ? 10.803 -1.386 5.221 1.00 92.75 117 GLN A N 1
ATOM 971 C CA . GLN A 1 117 ? 11.758 -2.294 5.844 1.00 92.75 117 GLN A CA 1
ATOM 972 C C . GLN A 1 117 ? 11.753 -3.630 5.118 1.00 92.75 117 GLN A C 1
ATOM 974 O O . GLN A 1 117 ? 10.699 -4.132 4.741 1.00 92.75 117 GLN A O 1
ATOM 979 N N . GLU A 1 118 ? 12.952 -4.167 4.878 1.00 89.75 118 GLU A N 1
ATOM 980 C CA . GLU A 1 118 ? 13.162 -5.476 4.254 1.00 89.75 118 GLU A CA 1
ATOM 981 C C . GLU A 1 118 ? 12.295 -5.709 3.003 1.00 89.75 118 GLU A C 1
ATOM 983 O O . GLU A 1 118 ? 11.708 -6.765 2.840 1.00 89.75 118 GLU A O 1
ATOM 988 N N . GLY A 1 119 ? 12.143 -4.726 2.115 1.00 91.19 119 GLY A N 1
ATOM 989 C CA . GLY A 1 119 ? 11.338 -4.910 0.902 1.00 91.19 119 GLY A CA 1
ATOM 990 C C . GLY A 1 119 ? 9.822 -4.982 1.129 1.00 91.19 119 GLY A C 1
ATOM 991 O O . GLY A 1 119 ? 9.122 -5.523 0.284 1.00 91.19 119 GLY A O 1
ATOM 992 N N . ALA A 1 120 ? 9.304 -4.432 2.224 1.00 95.12 120 ALA A N 1
ATOM 993 C CA . ALA A 1 120 ? 7.891 -4.105 2.382 1.00 95.12 120 ALA A CA 1
ATOM 994 C C . ALA A 1 120 ? 7.730 -2.590 2.557 1.00 95.12 120 ALA A C 1
ATOM 996 O O . ALA A 1 120 ? 8.501 -1.968 3.293 1.00 95.12 120 ALA A O 1
ATOM 997 N N . ASP A 1 121 ? 6.738 -2.006 1.888 1.00 96.88 121 ASP A N 1
ATOM 998 C CA . ASP A 1 121 ? 6.275 -0.647 2.176 1.00 96.88 121 ASP A CA 1
ATOM 999 C C . ASP A 1 121 ? 5.032 -0.719 3.069 1.00 96.88 121 ASP A C 1
ATOM 1001 O O . ASP A 1 121 ? 4.131 -1.530 2.840 1.00 96.88 121 ASP A O 1
ATOM 1005 N N . VAL A 1 122 ? 4.979 0.153 4.075 1.00 95.81 122 VAL A N 1
ATOM 1006 C CA . VAL A 1 122 ? 3.849 0.271 4.997 1.00 95.81 122 VAL A CA 1
ATOM 1007 C C . VAL A 1 122 ? 3.397 1.721 5.074 1.00 95.81 122 VAL A C 1
ATOM 1009 O O . VAL A 1 122 ? 4.214 2.633 5.206 1.00 95.81 122 VAL A O 1
ATOM 1012 N N . TRP A 1 123 ? 2.086 1.939 5.039 1.00 95.25 123 TRP A N 1
ATOM 1013 C CA . TRP A 1 123 ? 1.471 3.243 5.256 1.00 95.25 123 TRP A CA 1
ATOM 1014 C C . TRP A 1 123 ? 0.413 3.149 6.341 1.00 95.25 123 TRP A C 1
ATOM 1016 O O . TRP A 1 123 ? -0.336 2.179 6.411 1.00 95.25 123 TRP A O 1
ATOM 1026 N N . MET A 1 124 ? 0.311 4.198 7.144 1.00 92.50 124 MET A N 1
ATOM 1027 C CA . MET A 1 124 ? -0.704 4.331 8.175 1.00 92.50 124 MET A CA 1
ATOM 1028 C C . MET A 1 124 ? -1.613 5.508 7.850 1.00 92.50 124 MET A C 1
ATOM 1030 O O . MET A 1 124 ? -1.154 6.623 7.592 1.00 92.50 124 MET A O 1
ATOM 1034 N N . THR A 1 125 ? -2.914 5.254 7.875 1.00 90.94 125 THR A N 1
ATOM 1035 C CA . THR A 1 125 ? -3.959 6.264 7.696 1.00 90.94 125 THR A CA 1
ATOM 1036 C C . THR A 1 125 ? -5.002 6.102 8.802 1.00 90.94 125 THR A C 1
ATOM 1038 O O . THR A 1 125 ? -5.111 5.026 9.388 1.00 90.94 125 THR A O 1
ATOM 1041 N N . VAL A 1 126 ? -5.764 7.151 9.105 1.00 88.88 126 VAL A N 1
ATOM 1042 C CA . VAL A 1 126 ? -6.842 7.085 10.103 1.00 88.88 126 VAL A CA 1
ATOM 1043 C C . VAL A 1 126 ? -8.176 6.872 9.400 1.00 88.88 126 VAL A C 1
ATOM 1045 O O . VAL A 1 126 ? -8.464 7.499 8.375 1.00 88.88 126 VAL A O 1
ATOM 1048 N N . ALA A 1 127 ? -8.999 5.973 9.937 1.00 85.62 127 ALA A N 1
ATOM 1049 C CA . ALA A 1 127 ? -10.399 5.874 9.556 1.00 85.62 127 ALA A CA 1
ATOM 1050 C C . ALA A 1 127 ? -11.180 7.001 10.246 1.00 85.62 127 ALA A C 1
ATOM 1052 O O . ALA A 1 127 ? -11.752 6.803 11.312 1.00 85.62 127 ALA A O 1
ATOM 1053 N N . HIS A 1 128 ? -11.154 8.185 9.631 1.00 77.94 128 HIS A N 1
ATOM 1054 C CA . HIS A 1 128 ? -11.759 9.391 10.189 1.00 77.94 128 HIS A CA 1
ATOM 1055 C C . HIS A 1 128 ? -13.253 9.222 10.477 1.00 77.94 128 HIS A C 1
ATOM 1057 O O . HIS A 1 128 ? -14.024 8.774 9.620 1.00 77.94 128 HIS A O 1
ATOM 1063 N N . SER A 1 129 ? -13.654 9.653 11.667 1.00 73.94 129 SER A N 1
ATOM 1064 C CA . SER A 1 129 ? -15.041 9.942 12.017 1.00 73.94 129 SER A CA 1
ATOM 1065 C C . SER A 1 129 ? -15.400 11.375 11.600 1.00 73.94 129 SER A C 1
ATOM 1067 O O . SER A 1 129 ? -14.546 12.258 11.539 1.00 73.94 129 SER A O 1
ATOM 1069 N N . SER A 1 130 ? -16.672 11.652 11.303 1.00 76.88 130 SER A N 1
ATOM 1070 C CA . SER A 1 130 ? -17.103 12.999 10.881 1.00 76.88 130 SER A CA 1
ATOM 1071 C C . SER A 1 130 ? -16.942 14.070 11.968 1.00 76.88 130 SER A C 1
ATOM 1073 O O . SER A 1 130 ? -16.966 15.257 11.660 1.00 76.88 130 SER A O 1
ATOM 1075 N N . ASN A 1 131 ? -16.818 13.657 13.229 1.00 82.06 131 ASN A N 1
ATOM 1076 C CA . ASN A 1 131 ? -16.601 14.511 14.397 1.00 82.06 131 ASN A CA 1
ATOM 1077 C C . ASN A 1 131 ? -15.165 14.424 14.950 1.00 82.06 131 ASN A C 1
ATOM 1079 O O . ASN A 1 131 ? -14.894 15.044 15.976 1.00 82.06 131 ASN A O 1
ATOM 1083 N N . CYS A 1 132 ? -14.266 13.678 14.296 1.00 80.38 132 CYS A N 1
ATOM 1084 C CA . CYS A 1 132 ? -12.875 13.454 14.706 1.00 80.38 132 CYS A CA 1
ATOM 1085 C C . CYS A 1 132 ? -12.701 12.948 16.151 1.00 80.38 132 CYS A C 1
ATOM 1087 O O . CYS A 1 132 ? -11.635 13.135 16.741 1.00 80.38 132 CYS A O 1
ATOM 1089 N N . GLN A 1 133 ? -13.736 12.349 16.741 1.00 85.00 133 GLN A N 1
ATOM 1090 C CA . GLN A 1 133 ? -13.684 11.807 18.096 1.00 85.00 133 GLN A CA 1
ATOM 1091 C C . GLN A 1 133 ? -13.163 10.376 18.069 1.00 85.00 133 GLN A C 1
ATOM 1093 O O . GLN A 1 133 ? -13.431 9.618 17.134 1.00 85.00 133 GLN A O 1
ATOM 1098 N N . VAL A 1 134 ? -12.460 9.988 19.131 1.00 86.12 134 VAL A N 1
ATOM 1099 C CA . VAL A 1 134 ? -12.108 8.580 19.326 1.00 86.12 134 VAL A CA 1
ATOM 1100 C C . VAL A 1 134 ? -13.376 7.735 19.467 1.00 86.12 134 VAL A C 1
ATOM 1102 O O . VAL A 1 134 ? -14.3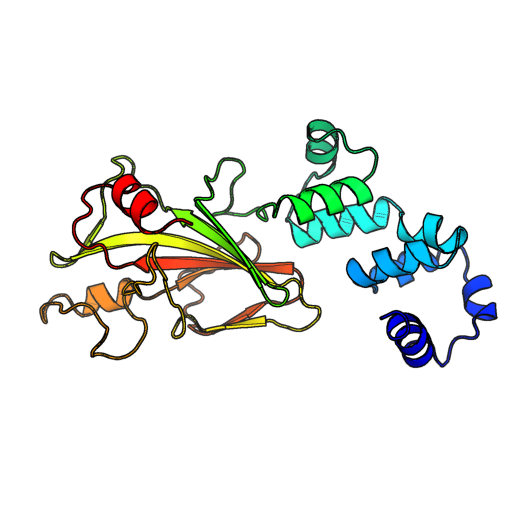95 8.161 20.018 1.00 86.12 134 VAL A O 1
ATOM 1105 N N . LEU A 1 135 ? -13.316 6.509 18.960 1.00 88.19 135 LEU A N 1
ATOM 1106 C CA . LEU A 1 135 ? -14.377 5.531 19.152 1.00 88.19 135 LEU A CA 1
ATOM 1107 C C . LEU A 1 135 ? -14.300 4.996 20.581 1.00 88.19 135 LEU A C 1
ATOM 1109 O O . LEU A 1 135 ? -13.258 5.061 21.222 1.00 88.19 135 LEU A O 1
ATOM 1113 N N . SER A 1 136 ? -15.394 4.445 21.097 1.00 86.00 136 SER A N 1
ATOM 1114 C CA . SER A 1 136 ? -15.395 3.823 22.420 1.00 86.00 136 SER A CA 1
ATOM 1115 C C . SER A 1 136 ? -16.174 2.522 22.393 1.00 86.00 136 SER A C 1
ATOM 1117 O O . SER A 1 136 ? -17.228 2.410 21.767 1.00 86.00 136 SER A O 1
ATOM 1119 N N . THR A 1 137 ? -15.641 1.511 23.066 1.00 84.38 137 THR A N 1
ATOM 1120 C CA . THR A 1 137 ? -16.339 0.255 23.332 1.00 84.38 137 THR A CA 1
ATOM 1121 C C . THR A 1 137 ? -16.101 -0.105 24.782 1.00 84.38 137 THR A C 1
ATOM 1123 O O . THR A 1 137 ? -14.959 -0.138 25.233 1.00 84.38 137 THR A O 1
ATOM 1126 N N . ALA A 1 138 ? -17.190 -0.348 25.518 1.00 79.94 138 ALA A N 1
ATOM 1127 C CA . ALA A 1 138 ? -17.140 -0.716 26.932 1.00 79.94 138 ALA A CA 1
ATOM 1128 C C . ALA A 1 138 ? -16.300 0.254 27.792 1.00 79.94 138 ALA A C 1
ATOM 1130 O O . ALA A 1 138 ? -15.548 -0.158 28.671 1.00 79.94 138 ALA A O 1
ATOM 1131 N N . GLY A 1 139 ? -16.387 1.556 27.492 1.00 79.06 139 GLY A N 1
ATOM 1132 C CA . GLY A 1 139 ? -15.645 2.603 28.199 1.00 79.06 139 GLY A CA 1
ATOM 1133 C C . GLY A 1 139 ? -14.157 2.692 27.848 1.00 79.06 139 GLY A C 1
ATOM 1134 O O . GLY A 1 139 ? -13.474 3.556 28.384 1.00 79.06 139 GLY A O 1
ATOM 1135 N N . THR A 1 140 ? -13.657 1.851 26.939 1.00 85.31 140 THR A N 1
ATOM 1136 C CA . THR A 1 140 ? -12.279 1.923 26.442 1.00 85.31 140 THR A CA 1
ATOM 1137 C C . THR A 1 140 ? -12.251 2.710 25.128 1.00 85.31 140 THR A C 1
ATOM 1139 O O . THR A 1 140 ? -12.827 2.238 24.139 1.00 85.31 140 THR A O 1
ATOM 1142 N N . PRO A 1 141 ? -11.623 3.901 25.093 1.00 88.44 141 PRO A N 1
ATOM 1143 C CA . PRO A 1 141 ? -11.486 4.678 23.872 1.00 88.44 141 PRO A CA 1
ATOM 1144 C C . PRO A 1 141 ? -10.433 4.072 22.940 1.00 88.44 141 PRO A C 1
ATOM 1146 O O . PRO A 1 141 ? -9.431 3.508 23.386 1.00 88.44 141 PRO A O 1
ATOM 1149 N N . TYR A 1 142 ? -10.656 4.185 21.636 1.00 89.62 142 TYR A N 1
ATOM 1150 C CA . TYR A 1 142 ? -9.763 3.652 20.619 1.00 89.62 142 TYR A CA 1
ATOM 1151 C C . TYR A 1 142 ? -9.880 4.391 19.294 1.00 89.62 142 TYR A C 1
ATOM 1153 O O . TYR A 1 142 ? -10.892 5.021 18.983 1.00 89.62 142 TYR A O 1
ATOM 1161 N N . ILE A 1 143 ? -8.850 4.242 18.472 1.00 90.62 143 ILE A N 1
ATOM 1162 C CA . ILE A 1 143 ? -8.837 4.734 17.101 1.00 90.62 143 ILE A CA 1
ATOM 1163 C C . ILE A 1 143 ? -8.723 3.562 16.136 1.00 90.62 143 ILE A C 1
ATOM 1165 O O . ILE A 1 143 ? -8.010 2.589 16.390 1.00 90.62 143 ILE A O 1
ATOM 1169 N N . GLN A 1 144 ? -9.431 3.647 15.015 1.00 92.25 144 GLN A N 1
ATOM 1170 C CA . GLN A 1 144 ? -9.258 2.693 13.932 1.00 92.25 144 GLN A CA 1
ATOM 1171 C C . GLN A 1 144 ? -8.222 3.223 12.940 1.00 92.25 144 GLN A C 1
ATOM 1173 O O . GLN A 1 144 ? -8.446 4.200 12.220 1.00 92.25 144 GLN A O 1
ATOM 1178 N N . LEU A 1 145 ? -7.093 2.532 12.875 1.00 92.56 145 LEU A N 1
ATOM 1179 C CA . LEU A 1 145 ? -6.069 2.738 11.869 1.00 92.56 145 LEU A CA 1
ATOM 1180 C C . LEU A 1 145 ? -6.353 1.855 10.658 1.00 92.56 145 LEU A C 1
ATOM 1182 O O . LEU A 1 145 ? -6.794 0.710 10.769 1.00 92.56 145 LEU A O 1
ATOM 1186 N N . ARG A 1 146 ? -6.053 2.395 9.483 1.00 94.62 146 ARG A N 1
ATOM 1187 C CA . ARG A 1 146 ? -5.957 1.645 8.237 1.00 94.62 146 ARG A CA 1
ATOM 1188 C C . ARG A 1 146 ? -4.491 1.535 7.872 1.00 94.62 146 ARG A C 1
ATOM 1190 O O . ARG A 1 146 ? -3.875 2.526 7.463 1.00 94.62 146 ARG A O 1
ATOM 1197 N N . VAL A 1 147 ? -3.957 0.333 8.042 1.00 95.38 147 VAL A N 1
ATOM 1198 C CA . VAL A 1 147 ? -2.568 0.006 7.734 1.00 95.38 147 VAL A CA 1
ATOM 1199 C C . VAL A 1 147 ? -2.527 -0.635 6.359 1.00 95.38 147 VAL A C 1
ATOM 1201 O O . VAL A 1 147 ? -3.194 -1.634 6.109 1.00 95.38 147 VAL A O 1
ATOM 1204 N N . VAL A 1 148 ? -1.770 -0.040 5.450 1.00 96.88 148 VAL A N 1
ATOM 1205 C CA . VAL A 1 148 ? -1.565 -0.566 4.104 1.00 96.88 148 VAL A CA 1
ATOM 1206 C C . VAL A 1 148 ? -0.197 -1.211 4.070 1.00 96.88 148 VAL A C 1
ATOM 1208 O O . VAL A 1 148 ? 0.778 -0.539 4.387 1.00 96.88 148 VAL A O 1
ATOM 1211 N N . VAL A 1 149 ? -0.120 -2.480 3.685 1.00 97.31 149 VAL A N 1
ATOM 1212 C CA . VAL A 1 149 ? 1.142 -3.218 3.548 1.00 97.31 149 VAL A CA 1
ATOM 1213 C C . VAL A 1 149 ? 1.279 -3.651 2.100 1.00 97.31 149 VAL A C 1
ATOM 1215 O O . VAL A 1 149 ? 0.368 -4.286 1.577 1.00 97.31 149 VAL A O 1
ATOM 1218 N N . GLN A 1 150 ? 2.394 -3.311 1.458 1.00 97.88 150 GLN A N 1
ATOM 1219 C CA . GLN A 1 150 ? 2.728 -3.742 0.103 1.00 97.88 150 GLN A CA 1
ATOM 1220 C C . GLN A 1 150 ? 4.035 -4.526 0.099 1.00 97.88 150 GLN A C 1
ATOM 1222 O O . GLN A 1 150 ? 5.049 -4.068 0.628 1.00 97.88 150 GLN A O 1
ATOM 1227 N N . ASN A 1 151 ? 4.031 -5.671 -0.577 1.00 97.44 151 ASN A N 1
ATOM 1228 C CA . ASN A 1 151 ? 5.243 -6.440 -0.803 1.00 97.44 151 ASN A CA 1
ATOM 1229 C C . ASN A 1 151 ? 6.036 -5.877 -1.998 1.00 97.44 151 ASN A C 1
ATOM 1231 O O . ASN A 1 151 ? 5.492 -5.680 -3.083 1.00 97.44 151 ASN A O 1
ATOM 1235 N N . LEU A 1 152 ? 7.333 -5.636 -1.819 1.00 95.06 152 LEU A N 1
ATOM 1236 C CA . LEU A 1 152 ? 8.274 -5.243 -2.877 1.00 95.06 152 LEU A CA 1
ATOM 1237 C C . LEU A 1 152 ? 9.302 -6.343 -3.183 1.00 95.06 152 LEU A C 1
ATOM 1239 O O . LEU A 1 152 ? 10.132 -6.169 -4.076 1.00 95.06 152 LEU A O 1
ATOM 1243 N N . ARG A 1 153 ? 9.283 -7.450 -2.433 1.00 92.50 153 ARG A N 1
ATOM 1244 C CA . ARG A 1 153 ? 10.143 -8.618 -2.640 1.00 92.50 153 ARG A CA 1
ATOM 1245 C C . ARG A 1 153 ? 9.644 -9.414 -3.842 1.00 92.50 153 ARG A C 1
ATOM 1247 O O . ARG A 1 153 ? 8.452 -9.437 -4.131 1.00 92.50 153 ARG A O 1
ATOM 1254 N N . ALA A 1 154 ? 10.559 -10.128 -4.493 1.00 88.62 154 ALA A N 1
ATOM 1255 C CA . ALA A 1 154 ? 10.194 -11.120 -5.503 1.00 88.62 154 ALA A CA 1
ATOM 1256 C C . ALA A 1 154 ? 9.498 -12.343 -4.875 1.00 88.62 154 ALA A C 1
ATOM 1258 O O . ALA A 1 154 ? 8.652 -12.971 -5.506 1.00 88.62 154 ALA A O 1
ATOM 1259 N N . GLN A 1 155 ? 9.851 -12.681 -3.630 1.00 92.38 155 GLN A N 1
ATOM 1260 C CA . GLN A 1 155 ? 9.216 -13.750 -2.860 1.00 92.38 155 GLN A CA 1
ATOM 1261 C C . GLN A 1 155 ? 7.928 -13.265 -2.192 1.00 92.38 155 GLN A C 1
ATOM 1263 O O . GLN A 1 155 ? 7.778 -12.075 -1.904 1.00 92.38 155 GLN A O 1
ATOM 1268 N N . SER A 1 156 ? 7.026 -14.198 -1.890 1.00 94.94 156 SER A N 1
ATOM 1269 C CA . SER A 1 156 ? 5.837 -13.916 -1.088 1.00 94.94 156 SER A CA 1
ATOM 1270 C C . SER A 1 156 ? 6.199 -13.355 0.290 1.00 94.94 156 SER A C 1
ATOM 1272 O O . SER A 1 156 ? 7.157 -13.796 0.929 1.00 94.94 156 SER A O 1
ATOM 1274 N N . LEU A 1 157 ? 5.409 -12.389 0.751 1.00 95.69 157 LEU A N 1
ATOM 1275 C CA . LEU A 1 157 ? 5.467 -11.827 2.094 1.00 95.69 157 LEU A CA 1
ATOM 1276 C C . LEU A 1 157 ? 4.249 -12.304 2.879 1.00 95.69 157 LEU A C 1
ATOM 1278 O O . LEU A 1 157 ? 3.115 -12.042 2.478 1.00 95.69 157 LEU A O 1
ATOM 1282 N N . THR A 1 158 ? 4.493 -12.953 4.009 1.00 95.56 158 THR A N 1
ATOM 1283 C CA . THR A 1 158 ? 3.439 -13.349 4.940 1.00 95.56 158 THR A CA 1
ATOM 1284 C C . THR A 1 158 ? 3.274 -12.277 6.011 1.00 95.56 158 THR A C 1
ATOM 1286 O O . THR A 1 158 ? 4.265 -11.832 6.586 1.00 95.56 158 THR A O 1
ATOM 1289 N N . VAL A 1 159 ? 2.038 -11.861 6.281 1.00 94.44 159 VAL A N 1
ATOM 1290 C CA . VAL A 1 159 ? 1.706 -10.930 7.368 1.00 94.44 159 VAL A CA 1
ATOM 1291 C C . VAL A 1 159 ? 0.763 -11.635 8.332 1.00 94.44 159 VAL A C 1
ATOM 1293 O O . VAL A 1 159 ? -0.340 -12.024 7.939 1.00 94.44 159 VAL A O 1
ATOM 1296 N N . ASP A 1 160 ? 1.209 -11.798 9.576 1.00 94.00 160 ASP A N 1
ATOM 1297 C CA . ASP A 1 160 ? 0.392 -12.297 10.678 1.00 94.00 160 ASP A CA 1
ATOM 1298 C C . ASP A 1 160 ? -0.216 -11.120 11.447 1.00 94.00 160 ASP A C 1
ATOM 1300 O O . ASP A 1 160 ? 0.479 -10.253 11.980 1.00 94.00 160 ASP A O 1
ATOM 1304 N N . LEU A 1 161 ? -1.542 -11.077 11.480 1.00 92.62 161 LEU A N 1
ATOM 1305 C CA . LEU A 1 161 ? -2.315 -10.041 12.149 1.00 92.62 161 LEU A CA 1
ATOM 1306 C C . LEU A 1 161 ? -2.223 -10.159 13.683 1.00 92.62 161 LEU A C 1
ATOM 1308 O O . LEU A 1 161 ? -2.483 -9.178 14.378 1.00 92.62 161 LEU A O 1
ATOM 1312 N N . GLN A 1 162 ? -1.835 -11.326 14.211 1.00 90.38 162 GLN A N 1
ATOM 1313 C CA . GLN A 1 162 ? -1.639 -11.580 15.643 1.00 90.38 162 GLN A CA 1
ATOM 1314 C C . GLN A 1 162 ? -0.262 -11.147 16.163 1.00 90.38 162 GLN A C 1
ATOM 1316 O O . GLN A 1 162 ? -0.065 -11.090 17.377 1.00 90.38 162 GLN A O 1
ATOM 1321 N N . GLU A 1 163 ? 0.661 -10.796 15.268 1.00 89.94 163 GLU A N 1
ATOM 1322 C CA . GLU A 1 163 ? 2.001 -10.296 15.606 1.00 89.94 163 GLU A CA 1
ATOM 1323 C C . GLU A 1 163 ? 2.135 -8.779 15.379 1.00 89.94 163 GLU A C 1
ATOM 1325 O O . GLU A 1 163 ? 3.232 -8.223 15.417 1.00 89.94 163 GLU A O 1
ATOM 1330 N N . LEU A 1 164 ? 1.021 -8.081 15.130 1.00 90.31 164 LEU A N 1
ATOM 1331 C CA . LEU A 1 164 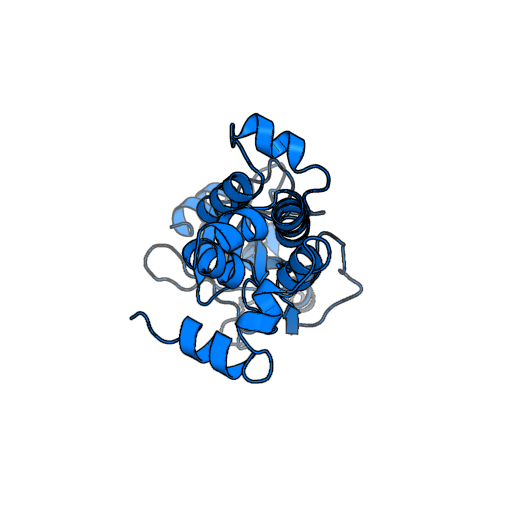? 1.032 -6.635 14.925 1.00 90.31 164 LEU A CA 1
ATOM 1332 C C . LEU A 1 164 ? 1.434 -5.894 16.206 1.00 90.31 164 LEU A C 1
ATOM 1334 O O . LEU A 1 164 ? 0.826 -6.054 17.261 1.00 90.31 164 LEU A O 1
ATOM 1338 N N . GLU A 1 165 ? 2.400 -4.990 16.078 1.00 88.00 165 GLU A N 1
ATOM 1339 C CA . GLU A 1 165 ? 2.802 -4.069 17.137 1.00 88.00 165 GLU A CA 1
ATOM 1340 C C . GLU A 1 165 ? 2.575 -2.625 16.694 1.00 88.00 165 GLU A C 1
ATOM 1342 O O . GLU A 1 165 ? 2.875 -2.245 15.560 1.00 88.00 165 GLU A O 1
ATOM 1347 N N . VAL A 1 166 ? 2.094 -1.791 17.616 1.00 85.38 166 VAL A N 1
ATOM 1348 C CA . VAL A 1 166 ? 2.059 -0.337 17.437 1.00 85.38 166 VAL A CA 1
ATOM 1349 C C . VAL A 1 166 ? 3.039 0.268 18.421 1.00 85.38 166 VAL A C 1
ATOM 1351 O O . VAL A 1 166 ? 2.897 0.101 19.629 1.00 85.38 166 VAL A O 1
ATOM 1354 N N . ARG A 1 167 ? 4.040 0.976 17.906 1.00 83.50 167 ARG A N 1
ATOM 1355 C CA . ARG A 1 167 ? 4.989 1.736 18.721 1.00 83.50 167 ARG A CA 1
ATOM 1356 C C . ARG A 1 167 ? 4.651 3.204 18.615 1.00 83.50 167 ARG A C 1
ATOM 1358 O O . ARG A 1 167 ? 4.354 3.688 17.528 1.00 83.50 167 ARG A O 1
ATOM 1365 N N . MET A 1 168 ? 4.698 3.885 19.743 1.00 76.81 168 MET A N 1
ATOM 1366 C CA . MET A 1 168 ? 4.395 5.304 19.831 1.00 76.81 168 MET A CA 1
ATOM 1367 C C . MET A 1 168 ? 5.626 6.128 20.149 1.00 76.81 168 MET A C 1
ATOM 1369 O O . MET A 1 168 ? 6.684 5.611 20.528 1.00 76.81 168 MET A O 1
ATOM 1373 N N . LYS A 1 169 ? 5.481 7.434 19.940 1.00 72.88 169 LYS A N 1
ATOM 1374 C CA . LYS A 1 169 ? 6.555 8.402 20.083 1.00 72.88 169 LYS A CA 1
ATOM 1375 C C . LYS A 1 169 ? 7.049 8.389 21.528 1.00 72.88 169 LYS A C 1
ATOM 1377 O O . LYS A 1 169 ? 6.267 8.533 22.463 1.00 72.88 169 LYS A O 1
ATOM 1382 N N . GLY A 1 170 ? 8.345 8.146 21.717 1.00 71.12 170 GLY A N 1
ATOM 1383 C CA . GLY A 1 170 ? 8.938 7.924 23.043 1.00 71.12 170 GLY A CA 1
ATOM 1384 C C . GLY A 1 170 ? 9.115 6.453 23.443 1.00 71.12 170 GLY A C 1
ATOM 1385 O O . GLY A 1 170 ? 9.541 6.183 24.561 1.00 71.12 170 GLY A O 1
ATOM 1386 N N . GLY A 1 171 ? 8.838 5.501 22.543 1.00 73.81 171 GLY A N 1
ATOM 1387 C CA . GLY A 1 171 ? 9.204 4.088 22.709 1.00 73.81 171 GLY A CA 1
ATOM 1388 C C . GLY A 1 171 ? 8.179 3.225 23.448 1.00 73.81 171 GLY A C 1
ATOM 1389 O O . GLY A 1 171 ? 8.438 2.046 23.686 1.00 73.81 171 GLY A O 1
ATOM 1390 N N . GLY A 1 172 ? 7.014 3.782 23.792 1.00 77.69 172 GLY A N 1
ATOM 1391 C CA . GLY A 1 172 ? 5.895 3.010 24.332 1.00 77.69 172 GLY A CA 1
ATOM 1392 C C . GLY A 1 172 ? 5.305 2.058 23.290 1.00 77.69 172 GLY A C 1
ATOM 1393 O O . GLY A 1 172 ? 5.320 2.345 22.091 1.00 77.69 172 GLY A O 1
ATOM 1394 N N . VAL A 1 173 ? 4.759 0.933 23.748 1.00 82.94 173 VAL A N 1
ATOM 1395 C CA . VAL A 1 173 ? 4.017 -0.017 22.906 1.00 82.94 173 VAL A CA 1
ATOM 1396 C C . VAL A 1 173 ? 2.526 0.153 23.186 1.00 82.94 173 VAL A C 1
ATOM 1398 O O . VAL A 1 173 ? 2.088 0.043 24.331 1.00 82.94 173 VAL A O 1
ATOM 1401 N N . GLY A 1 174 ? 1.755 0.455 22.145 1.00 81.88 174 GLY A N 1
ATOM 1402 C CA . GLY A 1 174 ? 0.302 0.566 22.201 1.00 81.88 174 GLY A CA 1
ATOM 1403 C C . GLY A 1 174 ? -0.374 -0.805 22.248 1.00 81.88 174 GLY A C 1
ATOM 1404 O O . GLY A 1 174 ? 0.140 -1.787 21.717 1.00 81.88 174 GLY A O 1
ATOM 1405 N N . SER A 1 175 ? -1.555 -0.868 22.864 1.00 88.38 175 SER A N 1
ATOM 1406 C CA . SER A 1 175 ? -2.383 -2.082 22.881 1.00 88.38 175 SER A CA 1
ATOM 1407 C C . SER A 1 175 ? -3.302 -2.121 21.658 1.00 88.38 175 SER A C 1
ATOM 1409 O O . SER A 1 175 ? -3.899 -1.109 21.293 1.00 88.38 175 SER A O 1
ATOM 1411 N N . ILE A 1 176 ? -3.430 -3.288 21.027 1.00 90.25 176 ILE A N 1
ATOM 1412 C CA . ILE A 1 176 ? -4.326 -3.527 19.891 1.00 90.25 176 ILE A CA 1
ATOM 1413 C C . ILE A 1 176 ? -5.378 -4.546 20.330 1.00 90.25 176 ILE A C 1
ATOM 1415 O O . ILE A 1 176 ? -5.045 -5.602 20.875 1.00 90.25 176 ILE A O 1
ATOM 1419 N N . PHE A 1 177 ? -6.655 -4.259 20.079 1.00 89.81 177 PHE A N 1
ATOM 1420 C CA . PHE A 1 177 ? -7.717 -5.222 20.376 1.00 89.81 177 PHE A CA 1
ATOM 1421 C C . PHE A 1 177 ? -7.506 -6.527 19.609 1.00 89.81 177 PHE A C 1
ATOM 1423 O O . PHE A 1 177 ? -7.197 -6.506 18.424 1.00 89.81 177 PHE A O 1
ATOM 1430 N N . GLY A 1 178 ? -7.697 -7.670 20.272 1.00 86.44 178 GLY A N 1
ATOM 1431 C CA . GLY A 1 178 ? -7.614 -8.986 19.630 1.00 86.44 178 GLY A CA 1
ATOM 1432 C C . GLY A 1 178 ? -6.220 -9.440 19.171 1.00 86.44 178 GLY A C 1
ATOM 1433 O O . GLY A 1 178 ? -6.151 -10.439 18.461 1.00 86.44 178 GLY A O 1
ATOM 1434 N N . VAL A 1 179 ? -5.146 -8.741 19.563 1.00 86.50 179 VAL A N 1
ATOM 1435 C CA . VAL A 1 179 ? -3.742 -9.123 19.319 1.00 86.50 179 VAL A CA 1
ATOM 1436 C C . VAL A 1 179 ? -3.024 -9.452 20.634 1.00 86.50 179 VAL A C 1
ATOM 1438 O O . VAL A 1 179 ? -3.263 -8.819 21.667 1.00 86.50 179 VAL A O 1
ATOM 1441 N N . GLY A 1 180 ? -2.126 -10.437 20.607 1.00 78.44 180 GLY A N 1
ATOM 1442 C CA . GLY A 1 180 ? -1.323 -10.832 21.765 1.00 78.44 180 GLY A CA 1
ATOM 1443 C C . GLY A 1 180 ? -2.061 -11.721 22.772 1.00 78.44 180 GLY A C 1
ATOM 1444 O O . GLY A 1 180 ? -3.087 -12.337 22.487 1.00 78.44 180 GLY A O 1
ATOM 1445 N N . THR A 1 181 ? -1.510 -11.826 23.981 1.00 70.81 181 THR A N 1
ATOM 1446 C CA . THR A 1 181 ? -2.048 -12.717 25.022 1.00 70.81 181 THR A CA 1
ATOM 1447 C C . THR A 1 181 ? -3.211 -12.077 25.781 1.00 70.81 181 THR A C 1
ATOM 1449 O O . THR A 1 181 ? -3.387 -10.861 25.779 1.00 70.81 181 THR A O 1
ATOM 1452 N N . ALA A 1 182 ? -3.990 -12.883 26.510 1.00 67.44 182 ALA A N 1
ATOM 1453 C CA . ALA A 1 182 ? -5.083 -12.373 27.345 1.00 67.44 182 ALA A CA 1
ATOM 1454 C C . ALA A 1 182 ? -4.628 -11.320 28.381 1.00 67.44 182 ALA A C 1
ATOM 1456 O O . ALA A 1 182 ? -5.435 -10.498 28.796 1.00 67.44 182 ALA A O 1
ATOM 1457 N N . ALA A 1 183 ? -3.346 -11.318 28.769 1.00 61.41 183 ALA A N 1
ATOM 1458 C CA . ALA A 1 183 ? -2.776 -10.347 29.703 1.00 61.41 183 ALA A CA 1
ATOM 1459 C C . ALA A 1 183 ? -2.514 -8.961 29.081 1.00 61.41 183 ALA A C 1
ATOM 1461 O O . ALA A 1 183 ? -2.430 -7.978 29.809 1.00 61.41 183 ALA A O 1
ATOM 1462 N N . THR A 1 184 ? -2.375 -8.874 27.753 1.00 66.88 184 THR A N 1
ATOM 1463 C CA . THR A 1 184 ? -2.125 -7.619 27.016 1.00 66.88 184 THR A CA 1
ATOM 1464 C C . THR A 1 184 ? -3.396 -7.033 26.395 1.00 66.88 184 THR A C 1
ATOM 1466 O O . THR A 1 184 ? -3.372 -5.924 25.855 1.00 66.88 184 THR A O 1
ATOM 1469 N N . GLN A 1 185 ? -4.506 -7.775 26.471 1.00 71.44 185 GLN A N 1
ATOM 1470 C CA . GLN A 1 185 ? -5.824 -7.324 26.041 1.00 71.44 185 GLN A CA 1
ATOM 1471 C C . GLN A 1 185 ? -6.379 -6.271 27.014 1.00 71.44 185 GLN A C 1
ATOM 1473 O O . GLN A 1 185 ? -6.195 -6.398 28.228 1.00 71.44 185 GLN A O 1
ATOM 1478 N N . PRO A 1 186 ? -7.112 -5.262 26.514 1.00 69.19 186 PRO A N 1
ATOM 1479 C CA . PRO A 1 186 ? -7.853 -4.343 27.368 1.00 69.19 186 PRO A CA 1
ATOM 1480 C C . PRO A 1 186 ? -8.798 -5.115 28.298 1.00 69.19 186 PRO A C 1
ATOM 1482 O O . PRO A 1 186 ? -9.458 -6.064 27.871 1.00 69.19 186 PRO A O 1
ATOM 1485 N N . ILE A 1 187 ? -8.866 -4.722 29.572 1.00 67.75 187 ILE A N 1
ATOM 1486 C CA . ILE A 1 187 ? -9.783 -5.345 30.533 1.00 67.75 187 ILE A CA 1
ATOM 1487 C C . ILE A 1 187 ? -11.191 -4.878 30.193 1.00 67.75 187 ILE A C 1
ATOM 1489 O O . ILE A 1 187 ? -11.517 -3.702 30.347 1.00 67.75 187 ILE A O 1
ATOM 1493 N N . VAL A 1 188 ? -12.030 -5.806 29.744 1.00 67.19 188 VAL A N 1
ATOM 1494 C CA . VAL A 1 188 ? -13.411 -5.509 29.368 1.00 67.19 188 VAL A CA 1
ATOM 1495 C C . VAL A 1 188 ? -14.369 -6.375 30.179 1.00 67.19 188 VAL A C 1
ATOM 1497 O O . VAL A 1 188 ? -14.077 -7.534 30.474 1.00 67.19 188 VAL A O 1
ATOM 1500 N N . GLY A 1 189 ? -15.515 -5.810 30.570 1.00 64.25 189 GLY A N 1
ATOM 1501 C CA . GLY A 1 189 ? -16.545 -6.534 31.311 1.00 64.25 189 GLY A CA 1
ATOM 1502 C C . GLY A 1 189 ? -17.066 -7.769 30.550 1.00 64.25 189 GLY A C 1
ATOM 1503 O O . GLY A 1 189 ? -17.066 -7.790 29.316 1.00 64.25 189 GLY A O 1
ATOM 1504 N N . PRO A 1 190 ? -17.567 -8.800 31.257 1.00 61.53 190 PRO A N 1
ATOM 1505 C CA . PRO A 1 190 ? -17.961 -10.080 30.656 1.00 61.53 190 PRO A CA 1
ATOM 1506 C C . PRO A 1 190 ? -19.076 -9.969 29.599 1.00 61.53 190 PRO A C 1
ATOM 1508 O O . PRO A 1 190 ? -19.167 -10.826 28.723 1.00 61.53 190 PRO A O 1
ATOM 1511 N N . GLY A 1 191 ? -19.889 -8.906 29.631 1.00 64.69 191 GLY A N 1
ATOM 1512 C CA . GLY A 1 191 ? -20.927 -8.631 28.627 1.00 64.69 191 GLY A CA 1
ATOM 1513 C C . GLY A 1 191 ? -20.412 -8.068 27.294 1.00 64.69 191 GLY A C 1
ATOM 1514 O O . GLY A 1 191 ? -21.131 -8.106 26.299 1.00 64.69 191 GLY A O 1
ATOM 1515 N N . ASP A 1 192 ? -19.167 -7.591 27.245 1.00 68.50 192 ASP A N 1
ATOM 1516 C CA . ASP A 1 192 ? -18.593 -6.897 26.085 1.00 68.50 192 ASP A CA 1
ATOM 1517 C C . ASP A 1 192 ? -17.477 -7.699 25.389 1.00 68.50 192 ASP A C 1
ATOM 1519 O O . ASP A 1 192 ? -16.975 -7.291 24.341 1.00 68.50 192 ASP A O 1
ATOM 1523 N N . ALA A 1 193 ? -17.137 -8.892 25.892 1.00 65.94 193 ALA A N 1
ATOM 1524 C CA . ALA A 1 193 ? -16.123 -9.770 25.296 1.00 65.94 193 ALA A CA 1
ATOM 1525 C C . ALA A 1 193 ? -16.419 -10.128 23.822 1.00 65.94 193 ALA A C 1
ATOM 1527 O O . ALA A 1 193 ? -15.505 -10.285 23.010 1.00 65.94 193 ALA A O 1
ATOM 1528 N N . GLY A 1 194 ? -17.702 -10.218 23.449 1.00 67.88 194 GLY A N 1
ATOM 1529 C CA . GLY A 1 194 ? -18.121 -10.415 22.059 1.00 67.88 194 GLY A CA 1
ATOM 1530 C C . GLY A 1 194 ? -17.795 -9.224 21.149 1.00 67.88 194 GLY A C 1
ATOM 1531 O O . GLY A 1 194 ? -17.434 -9.430 19.993 1.00 67.88 194 GLY A O 1
ATOM 1532 N N . ARG A 1 195 ? -17.855 -7.992 21.675 1.00 73.94 195 ARG A N 1
ATOM 1533 C CA . ARG A 1 195 ? -17.495 -6.765 20.942 1.00 73.94 195 ARG A CA 1
ATOM 1534 C C . ARG A 1 195 ? -15.986 -6.652 20.763 1.00 73.94 195 ARG A C 1
ATOM 1536 O O . ARG A 1 195 ? -15.535 -6.313 19.679 1.00 73.94 195 ARG A O 1
ATOM 1543 N N . VAL A 1 196 ? -15.207 -7.041 21.772 1.00 73.25 196 VAL A N 1
ATOM 1544 C CA . VAL A 1 196 ? -13.735 -7.070 21.692 1.00 73.25 196 VAL A CA 1
ATOM 1545 C C . VAL A 1 196 ? -13.248 -7.971 20.557 1.00 73.25 196 VAL A C 1
ATOM 1547 O O . VAL A 1 196 ? -12.378 -7.574 19.788 1.00 73.25 196 VAL A O 1
ATOM 1550 N N . LYS A 1 197 ? -13.859 -9.150 20.378 1.00 73.69 197 LYS A N 1
ATOM 1551 C CA . LYS A 1 197 ? -13.529 -10.047 19.256 1.00 73.69 197 LYS A CA 1
ATOM 1552 C C . LYS A 1 197 ? -13.819 -9.435 17.883 1.00 73.69 197 LYS A C 1
ATOM 1554 O O . LYS A 1 197 ? -13.125 -9.756 16.927 1.00 73.69 197 LYS A O 1
ATOM 1559 N N . GLN A 1 198 ? -14.820 -8.560 17.775 1.00 82.69 198 GLN A N 1
ATOM 1560 C CA . GLN A 1 198 ? -15.138 -7.855 16.527 1.00 82.69 198 GLN A CA 1
ATOM 1561 C C . GLN A 1 198 ? -14.151 -6.720 16.219 1.00 82.69 198 GLN A C 1
ATOM 1563 O O . GLN A 1 198 ? -14.093 -6.266 15.080 1.00 82.69 198 GLN A O 1
ATOM 1568 N N . LEU A 1 199 ? -13.377 -6.279 17.216 1.00 87.44 199 LEU A N 1
ATOM 1569 C CA . LEU A 1 199 ? -12.348 -5.248 17.079 1.00 87.44 199 LEU A CA 1
ATOM 1570 C C . LEU A 1 199 ? -10.953 -5.819 16.785 1.00 87.44 199 LEU A C 1
ATOM 1572 O O . LEU A 1 199 ? -10.018 -5.036 16.611 1.00 87.44 199 LEU A O 1
ATOM 1576 N N . ALA A 1 200 ? -10.808 -7.146 16.702 1.00 90.38 200 ALA A N 1
ATOM 1577 C CA . ALA A 1 200 ? -9.570 -7.781 16.259 1.00 90.38 200 ALA A CA 1
ATOM 1578 C C . ALA A 1 200 ? -9.173 -7.300 14.851 1.00 90.38 200 ALA A C 1
ATOM 1580 O O . ALA A 1 200 ? -10.055 -6.913 14.072 1.00 90.38 200 ALA A O 1
ATOM 1581 N N . PRO A 1 201 ? -7.878 -7.323 14.487 1.00 93.81 201 PRO A N 1
ATOM 1582 C CA . PRO A 1 201 ? -7.469 -6.866 13.175 1.00 93.81 201 PRO A CA 1
ATOM 1583 C C . PRO A 1 201 ? -8.093 -7.716 12.073 1.00 93.81 201 PRO A C 1
ATOM 1585 O O . PRO A 1 201 ? -8.226 -8.940 12.188 1.00 93.81 201 PRO A O 1
ATOM 1588 N N . VAL A 1 202 ? -8.469 -7.050 10.985 1.00 94.56 202 VAL A N 1
ATOM 1589 C CA . VAL A 1 202 ? -9.083 -7.693 9.820 1.00 94.56 202 VAL A CA 1
ATOM 1590 C C . VAL A 1 202 ? -8.529 -7.128 8.524 1.00 94.56 202 VAL A C 1
ATOM 1592 O O . VAL A 1 202 ? -8.161 -5.956 8.435 1.00 94.56 202 VAL A O 1
ATOM 1595 N N . VAL A 1 203 ? -8.524 -7.960 7.489 1.00 95.81 203 VAL A N 1
ATOM 1596 C CA . VAL A 1 203 ? -8.168 -7.558 6.128 1.00 95.81 203 VAL A CA 1
ATOM 1597 C C . VAL A 1 203 ? -9.406 -6.969 5.465 1.00 95.81 203 VAL A C 1
ATOM 1599 O O . VAL A 1 203 ? -10.375 -7.679 5.215 1.00 95.81 203 VAL A O 1
ATOM 1602 N N . LEU A 1 204 ? -9.385 -5.673 5.171 1.00 95.25 204 LEU A N 1
ATOM 1603 C CA . LEU A 1 204 ? -10.488 -4.987 4.501 1.00 95.25 204 LEU A CA 1
ATOM 1604 C C . LEU A 1 204 ? -10.468 -5.239 2.994 1.00 95.25 204 LEU A C 1
ATOM 1606 O O . LEU A 1 204 ? -11.492 -5.586 2.402 1.00 95.25 204 LEU A O 1
ATOM 1610 N N . ALA A 1 205 ? -9.296 -5.074 2.381 1.00 95.75 205 ALA A N 1
ATOM 1611 C CA . ALA A 1 205 ? -9.112 -5.176 0.941 1.00 95.75 205 ALA A CA 1
ATOM 1612 C C . ALA A 1 205 ? -7.747 -5.755 0.576 1.00 95.75 205 ALA A C 1
ATOM 1614 O O . ALA A 1 205 ? -6.771 -5.549 1.296 1.00 95.75 205 ALA A O 1
ATOM 1615 N N . VAL A 1 206 ? -7.684 -6.402 -0.586 1.00 95.56 206 VAL A N 1
ATOM 1616 C CA . VAL A 1 206 ? -6.449 -6.853 -1.238 1.00 95.56 206 VAL A CA 1
ATOM 1617 C C . VAL A 1 206 ? -6.464 -6.341 -2.672 1.00 95.56 206 VAL A C 1
ATOM 1619 O O . VAL A 1 206 ? -7.480 -6.448 -3.359 1.00 95.56 206 VAL A O 1
ATOM 1622 N N . ASN A 1 207 ? -5.365 -5.729 -3.114 1.00 94.75 207 ASN A N 1
ATOM 1623 C CA . ASN A 1 207 ? -5.213 -5.169 -4.461 1.00 94.75 207 ASN A CA 1
ATOM 1624 C C . ASN A 1 207 ? -6.377 -4.257 -4.875 1.00 94.75 207 ASN A C 1
ATOM 1626 O O . ASN A 1 207 ? -6.882 -4.294 -5.996 1.00 94.75 207 ASN A O 1
ATOM 1630 N N . GLY A 1 208 ? -6.826 -3.438 -3.924 1.00 91.81 208 GLY A N 1
ATOM 1631 C CA . GLY A 1 208 ? -7.889 -2.460 -4.122 1.00 91.81 208 GLY A CA 1
ATOM 1632 C C . GLY A 1 208 ? -9.315 -3.015 -4.155 1.00 91.81 208 GLY A C 1
ATOM 1633 O O . GLY A 1 208 ? -10.236 -2.212 -4.319 1.00 91.81 208 GLY A O 1
ATOM 1634 N N . VAL A 1 209 ? -9.509 -4.322 -3.949 1.00 93.25 209 VAL A N 1
ATOM 1635 C CA . VAL A 1 209 ? -10.819 -4.993 -3.921 1.00 93.25 209 VAL A CA 1
ATOM 1636 C C . VAL A 1 209 ? -11.165 -5.431 -2.500 1.00 93.25 209 VAL A C 1
ATOM 1638 O O . VAL A 1 209 ? -10.315 -5.965 -1.792 1.00 93.25 209 VAL A O 1
ATOM 1641 N N . ASP A 1 210 ? -12.418 -5.231 -2.088 1.00 94.00 210 ASP A N 1
ATOM 1642 C CA . ASP A 1 210 ? -12.901 -5.684 -0.781 1.00 94.00 210 ASP A CA 1
ATOM 1643 C C . ASP A 1 210 ? -12.871 -7.199 -0.641 1.00 94.00 210 ASP A C 1
ATOM 1645 O O . ASP A 1 210 ? -13.343 -7.935 -1.512 1.00 94.00 210 ASP A O 1
ATOM 1649 N N . VAL A 1 211 ? -12.418 -7.644 0.525 1.00 92.19 211 VAL A N 1
ATOM 1650 C CA . VAL A 1 211 ? -12.435 -9.056 0.913 1.00 92.19 211 VAL A CA 1
ATOM 1651 C C . VAL A 1 211 ? -13.198 -9.293 2.216 1.00 92.19 211 VAL A C 1
ATOM 1653 O O . VAL A 1 211 ? -13.694 -10.396 2.430 1.00 92.19 211 VAL A O 1
ATOM 1656 N N . TYR A 1 212 ? -13.381 -8.273 3.058 1.00 87.94 212 TYR A N 1
ATOM 1657 C CA . TYR A 1 212 ? -14.201 -8.369 4.267 1.00 87.94 212 TYR A CA 1
ATOM 1658 C C . TYR A 1 212 ? -15.709 -8.305 3.942 1.00 87.94 212 TYR A C 1
ATOM 1660 O O . TYR A 1 212 ? -16.108 -7.519 3.081 1.00 87.94 212 TYR A O 1
ATOM 1668 N N . PRO A 1 213 ? -16.581 -9.091 4.610 1.00 84.69 213 PRO A N 1
ATOM 1669 C CA . PRO A 1 213 ? -16.310 -10.067 5.676 1.00 84.69 213 PRO A CA 1
ATOM 1670 C C . PRO A 1 213 ? -16.015 -11.492 5.176 1.00 84.69 213 PRO A C 1
ATOM 1672 O O . PRO A 1 213 ? -16.031 -12.432 5.961 1.00 84.69 213 PRO A O 1
ATOM 1675 N N . ARG A 1 214 ? -15.797 -11.689 3.869 1.00 82.31 214 ARG A N 1
ATOM 1676 C CA . ARG A 1 214 ? -15.647 -13.024 3.261 1.00 82.31 214 ARG A CA 1
ATOM 1677 C C . ARG A 1 214 ? -14.327 -13.699 3.631 1.00 82.31 214 ARG A C 1
ATOM 1679 O O . ARG A 1 214 ? -14.289 -14.917 3.760 1.00 82.31 214 ARG A O 1
ATOM 1686 N N . VAL A 1 215 ? -13.263 -12.917 3.785 1.00 79.19 215 VAL A N 1
ATOM 1687 C CA . VAL A 1 215 ? -11.943 -13.379 4.222 1.00 79.19 215 VAL A CA 1
ATOM 1688 C C . VAL A 1 215 ? -11.705 -12.887 5.645 1.00 79.19 215 VAL A C 1
ATOM 1690 O O . VAL A 1 215 ? -11.626 -11.686 5.886 1.00 79.19 215 VAL A O 1
ATOM 1693 N N . THR A 1 216 ? -11.584 -13.824 6.585 1.00 80.31 216 THR A N 1
ATOM 1694 C CA . THR A 1 216 ? -11.328 -13.552 8.013 1.00 80.31 216 THR A CA 1
ATOM 1695 C C . THR A 1 216 ? -10.007 -14.152 8.494 1.00 80.31 216 THR A C 1
ATOM 1697 O O . THR A 1 216 ? -9.799 -14.299 9.699 1.00 80.31 216 THR A O 1
ATOM 1700 N N . SER A 1 217 ? -9.134 -14.550 7.561 1.00 84.25 217 SER A N 1
ATOM 1701 C CA . SER A 1 217 ? -7.822 -15.105 7.892 1.00 84.25 217 SER A CA 1
ATOM 1702 C C . SER A 1 217 ? -7.002 -14.093 8.691 1.00 84.25 217 SER A C 1
ATOM 1704 O O . SER A 1 217 ? -6.964 -12.913 8.344 1.00 84.25 217 SER A O 1
ATOM 1706 N N . GLN A 1 218 ? -6.335 -14.575 9.738 1.00 86.88 218 GLN A N 1
ATOM 1707 C CA . GLN A 1 218 ? -5.350 -13.806 10.504 1.00 86.88 218 GLN A CA 1
ATOM 1708 C C . GLN A 1 218 ? -3.961 -13.843 9.853 1.00 86.88 218 GLN A C 1
ATOM 1710 O O . GLN A 1 218 ? -3.083 -13.095 10.251 1.00 86.88 218 GLN A O 1
ATOM 1715 N N . LEU A 1 219 ? -3.777 -14.674 8.826 1.00 93.06 219 LEU A N 1
ATOM 1716 C CA . LEU A 1 219 ? -2.545 -14.770 8.056 1.00 93.06 219 LEU A CA 1
ATOM 1717 C C . LEU A 1 219 ? -2.837 -14.422 6.596 1.00 93.06 219 LEU A C 1
ATOM 1719 O O . LEU A 1 219 ? -3.744 -15.009 5.992 1.00 93.06 219 LEU A O 1
ATOM 1723 N N . ILE A 1 220 ? -2.080 -13.491 6.023 1.00 94.75 220 ILE A N 1
ATOM 1724 C CA . ILE A 1 220 ? -2.166 -13.152 4.597 1.00 94.75 220 ILE A CA 1
ATOM 1725 C C . ILE A 1 220 ? -0.835 -13.369 3.900 1.00 94.75 220 ILE A C 1
ATOM 1727 O O . ILE A 1 220 ? 0.218 -13.093 4.463 1.00 94.75 220 ILE A O 1
ATOM 1731 N N . GLU A 1 221 ? -0.898 -13.822 2.653 1.00 96.00 221 GLU A N 1
ATOM 1732 C CA . GLU A 1 221 ? 0.257 -13.952 1.772 1.00 96.00 221 GLU A CA 1
ATOM 1733 C C . GLU A 1 221 ? 0.127 -12.937 0.629 1.00 96.00 221 GLU A C 1
ATOM 1735 O O . GLU A 1 221 ? -0.885 -12.907 -0.073 1.00 96.00 221 GLU A O 1
ATOM 1740 N N . LEU A 1 222 ? 1.144 -12.094 0.457 1.00 96.88 222 LEU A N 1
ATOM 1741 C CA . LEU A 1 222 ? 1.211 -11.057 -0.570 1.00 96.88 222 LEU A CA 1
ATOM 1742 C C . LEU A 1 222 ? 2.325 -11.390 -1.560 1.00 96.88 222 LEU A C 1
ATOM 1744 O O . LEU A 1 222 ? 3.491 -11.481 -1.170 1.00 96.88 222 LEU A O 1
ATOM 1748 N N . LYS A 1 223 ? 2.004 -11.526 -2.850 1.00 95.88 223 LYS A N 1
ATOM 1749 C CA . LYS A 1 223 ? 3.020 -11.644 -3.907 1.00 95.88 223 LYS A CA 1
ATOM 1750 C C . LYS A 1 223 ? 3.657 -10.287 -4.188 1.00 95.88 223 LYS A C 1
ATOM 1752 O O . LYS A 1 223 ? 3.230 -9.268 -3.650 1.00 95.88 223 LYS A O 1
ATOM 1757 N N . MET A 1 224 ? 4.684 -10.261 -5.033 1.00 94.25 224 MET A N 1
ATOM 1758 C CA . MET A 1 224 ? 5.325 -9.012 -5.438 1.00 94.25 224 MET A CA 1
ATOM 1759 C C . MET A 1 224 ? 4.285 -8.000 -5.936 1.00 94.25 224 MET A C 1
ATOM 1761 O O . MET A 1 224 ? 3.511 -8.289 -6.845 1.00 94.25 224 MET A O 1
ATOM 1765 N N . PHE A 1 225 ? 4.299 -6.815 -5.333 1.00 95.38 225 PHE A N 1
ATOM 1766 C CA . PHE A 1 225 ? 3.379 -5.699 -5.548 1.00 95.38 225 PHE A CA 1
ATOM 1767 C C . PHE A 1 225 ? 1.935 -5.878 -5.108 1.00 95.38 225 PHE A C 1
ATOM 1769 O O . PHE A 1 225 ? 1.210 -4.875 -5.098 1.00 95.38 225 PHE A O 1
ATOM 1776 N N . ASP A 1 226 ? 1.554 -7.061 -4.629 1.00 96.69 226 ASP A N 1
ATOM 1777 C CA . ASP A 1 226 ? 0.302 -7.185 -3.906 1.00 96.69 226 ASP A CA 1
ATOM 1778 C C . ASP A 1 226 ? 0.339 -6.286 -2.669 1.00 96.69 226 ASP A C 1
ATOM 1780 O O . ASP A 1 226 ? 1.365 -6.148 -1.986 1.00 96.69 226 ASP A O 1
ATOM 1784 N N . PHE A 1 227 ? -0.801 -5.674 -2.371 1.00 97.25 227 PHE A N 1
ATOM 1785 C CA . PHE A 1 227 ? -0.983 -4.931 -1.138 1.00 97.25 227 PHE A CA 1
ATOM 1786 C C . PHE A 1 227 ? -2.306 -5.274 -0.470 1.00 97.25 227 PHE A C 1
ATOM 1788 O O . PHE A 1 227 ? -3.315 -5.536 -1.129 1.00 97.25 227 PHE A O 1
ATOM 1795 N N . ALA A 1 228 ? -2.306 -5.208 0.855 1.00 97.19 228 ALA A N 1
ATOM 1796 C CA . ALA A 1 228 ? -3.493 -5.346 1.678 1.00 97.19 228 ALA A CA 1
ATOM 1797 C C . ALA A 1 228 ? -3.758 -4.066 2.464 1.00 97.19 228 ALA A C 1
ATOM 1799 O O . ALA A 1 228 ? -2.838 -3.324 2.808 1.00 97.19 228 ALA A O 1
ATOM 1800 N N . VAL A 1 229 ? -5.032 -3.829 2.763 1.00 96.69 229 VAL A N 1
ATOM 1801 C CA . VAL A 1 229 ? -5.474 -2.810 3.714 1.00 96.69 229 VAL A CA 1
ATOM 1802 C C . VAL A 1 229 ? -6.040 -3.524 4.929 1.00 96.69 229 VAL A C 1
ATOM 1804 O O . VAL A 1 229 ? -7.014 -4.266 4.813 1.00 96.69 229 VAL A O 1
ATOM 1807 N N . LEU A 1 230 ? -5.435 -3.286 6.084 1.00 96.12 230 LEU A N 1
ATOM 1808 C CA . LEU A 1 230 ? -5.809 -3.853 7.371 1.00 96.12 230 LEU A CA 1
ATOM 1809 C C . LEU A 1 230 ? -6.546 -2.797 8.194 1.00 96.12 230 LEU A C 1
ATOM 1811 O O . LEU A 1 230 ? -6.122 -1.641 8.228 1.00 96.12 230 LEU A O 1
ATOM 1815 N N . ALA A 1 231 ? -7.619 -3.188 8.875 1.00 94.81 231 ALA A N 1
ATOM 1816 C CA . ALA A 1 231 ? -8.194 -2.401 9.959 1.00 94.81 231 ALA A CA 1
ATOM 1817 C C . ALA A 1 231 ? -7.558 -2.839 11.276 1.00 94.81 231 ALA A C 1
ATOM 1819 O O . ALA A 1 231 ? -7.594 -4.023 11.606 1.00 94.81 231 ALA A O 1
ATOM 1820 N N . VAL A 1 232 ? -7.001 -1.889 12.022 1.00 94.19 232 VAL A N 1
ATOM 1821 C CA . VAL A 1 232 ? -6.335 -2.127 13.306 1.00 94.19 232 VAL A CA 1
ATOM 1822 C C . VAL A 1 232 ? -6.917 -1.158 14.327 1.00 94.19 232 VAL A C 1
ATOM 1824 O O . VAL A 1 232 ? -6.846 0.053 14.133 1.00 94.19 232 VAL A O 1
ATOM 1827 N N . ASN A 1 233 ? -7.520 -1.672 15.399 1.00 93.25 233 ASN A N 1
ATOM 1828 C CA . ASN A 1 233 ? -8.142 -0.844 16.433 1.00 93.25 233 ASN A CA 1
ATOM 1829 C C . ASN A 1 233 ? -7.187 -0.712 17.625 1.00 93.25 233 ASN A C 1
ATOM 1831 O O . ASN A 1 233 ? -6.904 -1.701 18.306 1.00 93.25 233 ASN A O 1
ATOM 1835 N N . VAL A 1 234 ? -6.686 0.502 17.857 1.00 90.75 234 VAL A N 1
ATOM 1836 C CA . VAL A 1 234 ? -5.627 0.780 18.834 1.00 90.75 234 VAL A CA 1
ATOM 1837 C C . VAL A 1 234 ? -6.182 1.473 20.073 1.00 90.75 234 VAL A C 1
ATOM 1839 O O . VAL A 1 234 ? -6.833 2.510 19.979 1.00 90.75 234 VAL A O 1
ATOM 1842 N N . VAL A 1 235 ? -5.818 0.893 21.215 1.00 89.12 235 VAL A N 1
ATOM 1843 C CA . VAL A 1 235 ? -5.722 1.458 22.565 1.00 89.12 235 VAL A CA 1
ATOM 1844 C C . VAL A 1 235 ? -5.490 2.968 22.663 1.00 89.12 235 VAL A C 1
ATOM 1846 O O . VAL A 1 235 ? -4.331 3.345 22.499 1.00 89.12 235 VAL A O 1
ATOM 1849 N N . CYS A 1 236 ? -6.469 3.832 22.952 1.00 85.69 236 CYS A N 1
ATOM 1850 C CA . CYS A 1 236 ? -6.168 5.224 23.313 1.00 85.69 236 CYS A CA 1
ATOM 1851 C C . CYS A 1 236 ? -6.131 5.393 24.839 1.00 85.69 236 CYS A C 1
ATOM 1853 O O . CYS A 1 236 ? -7.030 4.943 25.545 1.00 85.69 236 CYS A O 1
ATOM 1855 N N . THR A 1 237 ? -5.124 6.093 25.363 1.00 78.44 237 THR A N 1
ATOM 1856 C CA . THR A 1 237 ? -5.059 6.478 26.782 1.00 78.44 237 THR A CA 1
ATOM 1857 C C . THR A 1 237 ? -5.007 7.995 26.898 1.00 78.44 237 THR A C 1
ATOM 1859 O O . THR A 1 237 ? -3.972 8.593 26.620 1.00 78.44 237 THR A O 1
ATOM 1862 N N . GLY A 1 238 ? -6.116 8.616 27.311 1.00 72.88 238 GLY A N 1
ATOM 1863 C CA . GLY A 1 238 ? -6.180 10.067 27.530 1.00 72.88 238 GLY A CA 1
ATOM 1864 C C . GLY A 1 238 ? -6.328 10.922 26.265 1.00 72.88 238 GLY A C 1
ATOM 1865 O O . GLY A 1 238 ? -6.056 12.114 26.326 1.00 72.88 238 GLY A O 1
ATOM 1866 N N . CYS A 1 239 ? -6.756 10.337 25.142 1.00 79.00 239 CYS A N 1
ATOM 1867 C CA . CYS A 1 239 ? -7.085 11.071 23.917 1.00 79.00 239 CYS A CA 1
ATOM 1868 C C . CYS A 1 239 ? -8.607 11.168 23.770 1.00 79.00 239 CYS A C 1
ATOM 1870 O O . CYS A 1 239 ? -9.285 10.141 23.839 1.00 79.00 239 CYS A O 1
ATOM 1872 N N . GLU A 1 240 ? -9.132 12.371 23.537 1.00 80.06 240 GLU A N 1
ATOM 1873 C CA . GLU A 1 240 ? -10.548 12.573 23.194 1.00 80.06 240 GLU A CA 1
ATOM 1874 C C . GLU A 1 240 ? -10.742 12.681 21.678 1.00 80.06 240 GLU A C 1
ATOM 1876 O O . GLU A 1 240 ? -11.756 12.221 21.140 1.00 80.06 240 GLU A O 1
ATOM 1881 N N . PHE A 1 241 ? -9.746 13.228 20.975 1.00 82.19 241 PHE A N 1
ATOM 1882 C CA . PHE A 1 241 ? -9.799 13.442 19.537 1.00 82.19 241 PHE A CA 1
ATOM 1883 C C . PHE A 1 241 ? -8.677 12.713 18.791 1.00 82.19 241 PHE A C 1
ATOM 1885 O O . PHE A 1 241 ? -7.605 12.418 19.321 1.00 82.19 241 PHE A O 1
ATOM 1892 N N . GLU A 1 242 ? -8.931 12.431 17.513 1.00 82.38 242 GLU A N 1
ATOM 1893 C CA . GLU A 1 242 ? -7.969 11.803 16.601 1.00 82.38 242 GLU A CA 1
ATOM 1894 C C . GLU A 1 242 ? -6.621 12.561 16.501 1.00 82.38 242 GLU A C 1
ATOM 1896 O O . GLU A 1 242 ? -5.589 11.888 16.464 1.00 82.38 242 GLU A O 1
ATOM 1901 N N . PRO A 1 243 ? -6.559 13.914 16.482 1.00 80.56 243 PRO A N 1
ATOM 1902 C CA . PRO A 1 243 ? -5.289 14.645 16.440 1.00 80.56 243 PRO A CA 1
ATOM 1903 C C . PRO A 1 243 ? -4.402 14.403 17.665 1.00 80.56 243 PRO A C 1
ATOM 1905 O O . PRO A 1 243 ? -3.200 14.217 17.494 1.00 80.56 243 PRO A O 1
ATOM 1908 N N . ASP A 1 244 ? -4.987 14.318 18.864 1.00 79.06 244 ASP A N 1
ATOM 1909 C CA . ASP A 1 244 ? -4.246 14.070 20.111 1.00 79.06 244 ASP A CA 1
ATOM 1910 C C . ASP A 1 244 ? -3.503 12.728 20.041 1.00 79.06 244 ASP A C 1
ATOM 1912 O O . ASP A 1 244 ? -2.344 12.600 20.439 1.00 79.06 244 ASP A O 1
ATOM 1916 N N . PHE A 1 245 ? -4.170 11.717 19.475 1.00 77.56 245 PHE A N 1
ATOM 1917 C CA . PHE A 1 245 ? -3.561 10.420 19.208 1.00 77.56 245 PHE A CA 1
ATOM 1918 C C . PHE A 1 245 ? -2.432 10.547 18.181 1.00 77.56 245 PHE A C 1
ATOM 1920 O O . PHE A 1 245 ? -1.350 9.999 18.355 1.00 77.56 245 PHE A O 1
ATOM 1927 N N . LEU A 1 246 ? -2.643 11.276 17.093 1.00 78.50 246 LEU A N 1
ATOM 1928 C CA . LEU A 1 246 ? -1.645 11.361 16.031 1.00 78.50 246 LEU A CA 1
ATOM 1929 C C . LEU A 1 246 ? -0.377 12.097 16.471 1.00 78.50 246 LEU A C 1
ATOM 1931 O O . LEU A 1 246 ? 0.719 11.666 16.118 1.00 78.50 246 LEU A O 1
ATOM 1935 N N . GLU A 1 247 ? -0.493 13.131 17.299 1.00 76.50 247 GLU A N 1
ATOM 1936 C CA . GLU A 1 247 ? 0.668 13.818 17.875 1.00 76.50 247 GLU A CA 1
ATOM 1937 C C . GLU A 1 247 ? 1.497 12.913 18.800 1.00 76.50 247 GLU A C 1
ATOM 1939 O O . GLU A 1 247 ? 2.730 13.004 18.819 1.00 76.50 247 GLU A O 1
ATOM 1944 N N . ALA A 1 248 ? 0.839 12.006 19.527 1.00 67.19 248 ALA A N 1
ATOM 1945 C CA . ALA A 1 248 ? 1.488 11.074 20.443 1.00 67.19 248 ALA A CA 1
ATOM 1946 C C . ALA A 1 248 ? 2.058 9.810 19.760 1.00 67.19 248 ALA A C 1
ATOM 1948 O O . ALA A 1 248 ? 2.947 9.164 20.317 1.00 67.19 248 ALA A O 1
ATOM 1949 N N . TYR A 1 249 ? 1.578 9.434 18.569 1.00 63.78 249 TYR A N 1
ATOM 1950 C CA . TYR A 1 249 ? 1.913 8.148 17.933 1.00 63.78 249 TYR A CA 1
ATOM 1951 C C . TYR A 1 249 ? 2.692 8.270 16.612 1.00 63.78 249 TYR A C 1
ATOM 1953 O O . TYR A 1 249 ? 3.226 7.265 16.146 1.00 63.78 249 TYR A O 1
ATOM 1961 N N . VAL A 1 250 ? 2.775 9.455 15.997 1.00 55.59 250 VAL A N 1
ATOM 1962 C CA . VAL A 1 250 ? 3.439 9.641 14.694 1.00 55.59 250 VAL A CA 1
ATOM 1963 C C . VAL A 1 250 ? 4.858 10.206 14.859 1.00 55.59 250 VAL A C 1
ATOM 1965 O O . VAL A 1 250 ? 5.043 11.338 15.318 1.00 55.59 250 VAL A O 1
ATOM 1968 N N . GLU A 1 251 ? 5.852 9.423 14.426 1.00 47.97 251 GLU A N 1
ATOM 1969 C CA . GLU A 1 251 ? 7.176 9.894 13.973 1.00 47.97 251 GLU A CA 1
ATOM 1970 C C . GLU A 1 251 ? 7.294 9.812 12.446 1.00 47.97 251 GLU A C 1
ATOM 1972 O O . GLU A 1 251 ? 6.874 8.784 11.859 1.00 47.97 251 GLU A O 1
#

Radius of gyration: 22.31 Å; chains: 1; bounding box: 51×38×64 Å

Sequence (251 aa):
MPNTFREAARNAWGVMDFRQVELMSDDLVPCVAEFLSPTDLMAAIQVNSWWGVVCSSDIIWRRWCVSRWLLPRPERLRRSTGTCSFYELYQYLDRARYLPRGKYTTMHQIVWGRGRQEGADVWMTVAHSSNCQVLSTAGTPYIQLRVVVQNLRAQSLTVDLQELEVRMKGGGVGSIFGVGTAATQPIVGPGDAGRVKQLAPVVLAVNGVDVYPRVTSQLIELKMFDFAVLAVNVVCTGCEFEPDFLEAYVE